Protein AF-A0A7J5XKH0-F1 (afdb_monomer)

Foldseek 3Di:
DDWDKDKDKDWDDPDDWDWDKDWPDDDPDDDPPDDTDIDIDTDPPIDMDIDIDTQDDDDVVVSVLQQLAQDDDADPDPQRRQNNNNHWDDDPNDDTHDDDPDSDDDDPPPPPPDCDVVNVLVVLLVVDPDPLLSVLLVVLLDDDPDPDAQVRVLVPDPPDPSSSVSSSVSNVVNVVVVVVVVVVVVVVVVPDDDD

Structure (mmCIF, N/CA/C/O backbone):
data_AF-A0A7J5XKH0-F1
#
_entry.id   AF-A0A7J5XKH0-F1
#
loop_
_atom_site.group_PDB
_atom_site.id
_atom_site.type_symbol
_atom_site.label_atom_id
_atom_site.label_alt_id
_atom_site.label_comp_id
_atom_site.label_asym_id
_atom_site.label_entity_id
_atom_site.label_seq_id
_atom_site.pdbx_PDB_ins_code
_atom_site.Cartn_x
_atom_site.Cartn_y
_atom_site.Cartn_z
_atom_site.occupancy
_atom_site.B_iso_or_equiv
_atom_site.auth_seq_id
_atom_site.auth_comp_id
_atom_site.auth_asym_id
_atom_site.auth_atom_id
_atom_site.pdbx_PDB_model_num
ATOM 1 N N . MET A 1 1 ? -6.834 -15.114 -8.617 1.00 40.91 1 MET A N 1
ATOM 2 C CA . MET A 1 1 ? -5.621 -14.277 -8.490 1.00 40.91 1 MET A CA 1
ATOM 3 C C . MET A 1 1 ? -4.609 -14.785 -9.502 1.00 40.91 1 MET A C 1
ATOM 5 O O . MET A 1 1 ? -4.364 -15.983 -9.525 1.00 40.91 1 MET A O 1
ATOM 9 N N . LEU A 1 2 ? -4.171 -13.910 -10.408 1.00 40.25 2 LEU A N 1
ATOM 10 C CA . LEU A 1 2 ? -3.362 -14.229 -11.592 1.00 40.25 2 LEU A CA 1
ATOM 11 C C . LEU A 1 2 ? -1.863 -14.347 -11.233 1.00 40.25 2 LEU A C 1
ATOM 13 O O . LEU A 1 2 ? -1.442 -13.707 -10.265 1.00 40.25 2 LEU A O 1
ATOM 17 N N . PRO A 1 3 ? -1.066 -15.134 -11.984 1.00 47.69 3 PRO A N 1
ATOM 18 C CA . PRO A 1 3 ? 0.390 -15.186 -11.829 1.00 47.69 3 PRO A CA 1
ATOM 19 C C . PRO A 1 3 ? 0.994 -13.783 -11.975 1.00 47.69 3 PRO A C 1
ATOM 21 O O . PRO A 1 3 ? 0.543 -12.983 -12.797 1.00 47.69 3 PRO A O 1
ATOM 24 N N . SER A 1 4 ? 1.998 -13.469 -11.154 1.00 54.81 4 SER A N 1
ATOM 25 C CA . SER A 1 4 ? 2.821 -12.269 -11.366 1.00 54.81 4 SER A CA 1
ATOM 26 C C . SER A 1 4 ? 3.930 -12.606 -12.369 1.00 54.81 4 SER A C 1
ATOM 28 O O . SER A 1 4 ? 4.184 -13.764 -12.644 1.00 54.81 4 SER A O 1
ATOM 30 N N . PHE A 1 5 ? 4.586 -11.631 -12.973 1.00 58.03 5 PHE A N 1
ATOM 31 C CA . PHE A 1 5 ? 5.774 -11.873 -13.794 1.00 58.03 5 PHE A CA 1
ATOM 32 C C . PHE A 1 5 ? 6.720 -10.697 -13.591 1.00 58.03 5 PHE A C 1
ATOM 34 O O . PHE A 1 5 ? 6.271 -9.583 -13.303 1.00 58.03 5 PHE A O 1
ATOM 41 N N . ARG A 1 6 ? 8.029 -10.941 -13.688 1.00 64.94 6 ARG A N 1
ATOM 42 C CA . ARG A 1 6 ? 9.044 -9.882 -13.625 1.00 64.94 6 ARG A CA 1
ATOM 43 C C . ARG A 1 6 ? 9.551 -9.647 -15.043 1.00 64.94 6 ARG A C 1
ATOM 45 O O . ARG A 1 6 ? 9.972 -10.585 -15.715 1.00 64.94 6 ARG A O 1
ATOM 52 N N . ILE A 1 7 ? 9.474 -8.402 -15.498 1.00 63.72 7 ILE A N 1
ATOM 53 C CA . ILE A 1 7 ? 10.102 -7.974 -16.748 1.00 63.72 7 ILE A CA 1
ATOM 54 C C . ILE A 1 7 ? 11.360 -7.218 -16.362 1.00 63.72 7 ILE A C 1
ATOM 56 O O . ILE A 1 7 ? 11.289 -6.238 -15.622 1.00 63.72 7 ILE A O 1
ATOM 60 N N . ILE A 1 8 ? 12.493 -7.676 -16.879 1.00 65.19 8 ILE A N 1
ATOM 61 C CA . ILE A 1 8 ? 13.766 -6.973 -16.775 1.00 65.19 8 ILE A CA 1
ATOM 62 C C . ILE A 1 8 ? 14.136 -6.570 -18.190 1.00 65.19 8 ILE A C 1
ATOM 64 O O . ILE A 1 8 ? 14.115 -7.398 -19.104 1.00 65.19 8 ILE A O 1
ATOM 68 N N . ALA A 1 9 ? 14.458 -5.296 -18.376 1.00 66.00 9 ALA A N 1
ATOM 69 C CA . ALA A 1 9 ? 15.124 -4.866 -19.589 1.00 66.00 9 ALA A CA 1
ATOM 70 C C . ALA A 1 9 ? 16.370 -4.078 -19.250 1.00 66.00 9 ALA A C 1
ATOM 72 O O . ALA A 1 9 ? 16.431 -3.350 -18.258 1.00 66.00 9 ALA A O 1
ATOM 73 N N . TYR A 1 10 ? 17.356 -4.263 -20.108 1.00 66.94 10 TYR A N 1
ATOM 74 C CA . TYR A 1 10 ? 18.645 -3.625 -20.014 1.00 66.94 10 TYR A CA 1
ATOM 75 C C . TYR A 1 10 ? 19.144 -3.307 -21.417 1.00 66.94 10 TYR A C 1
ATOM 77 O O . TYR A 1 10 ? 18.622 -3.780 -22.430 1.00 66.94 10 TYR A O 1
ATOM 85 N N . TYR A 1 11 ? 20.159 -2.469 -21.449 1.00 63.72 11 TYR A N 1
ATOM 86 C CA . TYR A 1 11 ? 20.795 -1.934 -22.632 1.00 63.72 11 TYR A CA 1
ATOM 87 C C . TYR A 1 11 ? 22.267 -1.758 -22.296 1.00 63.72 11 TYR A C 1
ATOM 89 O O . TYR A 1 11 ? 22.642 -1.647 -21.126 1.00 63.72 11 TYR A O 1
ATOM 97 N N . HIS A 1 12 ? 23.097 -1.795 -23.324 1.00 55.06 12 HIS A N 1
ATOM 98 C CA . HIS A 1 12 ? 24.529 -1.618 -23.185 1.00 55.06 12 HIS A CA 1
ATOM 99 C C . HIS A 1 12 ? 24.951 -0.426 -24.036 1.00 55.06 12 HIS A C 1
ATOM 101 O O . HIS A 1 12 ? 24.709 -0.418 -25.243 1.00 55.06 12 HIS A O 1
ATOM 107 N N . THR A 1 13 ? 25.536 0.582 -23.393 1.00 58.41 13 THR A N 1
ATOM 108 C CA . THR A 1 13 ? 26.038 1.805 -24.028 1.00 58.41 13 THR A CA 1
ATOM 109 C C . THR A 1 13 ? 27.453 2.091 -23.536 1.00 58.41 13 THR A C 1
ATOM 111 O O . THR A 1 13 ? 27.851 1.654 -22.456 1.00 58.41 13 THR A O 1
ATOM 114 N N . ASN A 1 14 ? 28.223 2.815 -24.349 1.00 58.59 14 ASN A N 1
ATOM 115 C CA . ASN A 1 14 ? 29.611 3.170 -24.044 1.00 58.59 14 ASN A CA 1
ATOM 116 C C . ASN A 1 14 ? 29.732 4.409 -23.131 1.00 58.59 14 ASN A C 1
ATOM 118 O O . ASN A 1 14 ? 30.835 4.722 -22.695 1.00 58.59 14 ASN A O 1
ATOM 122 N N . GLU A 1 15 ? 28.626 5.100 -22.820 1.00 54.38 15 GLU A N 1
ATOM 123 C CA . GLU A 1 15 ? 28.584 6.299 -21.970 1.00 54.38 15 GLU A CA 1
ATOM 124 C C . GLU A 1 15 ? 27.310 6.340 -21.095 1.00 54.38 15 GLU A C 1
ATOM 126 O O . GLU A 1 15 ? 26.333 5.634 -21.364 1.00 54.38 15 GLU A O 1
ATOM 131 N N . ASN A 1 16 ? 27.354 7.134 -20.012 1.00 57.50 16 ASN A N 1
ATOM 132 C CA . ASN A 1 16 ? 26.293 7.300 -19.006 1.00 57.50 16 ASN A CA 1
ATOM 133 C C . ASN A 1 16 ? 24.987 7.812 -19.628 1.00 57.50 16 ASN A C 1
ATOM 135 O O . ASN A 1 16 ? 24.849 9.003 -19.899 1.00 57.50 16 ASN A O 1
ATOM 139 N N . GLU A 1 17 ? 24.009 6.928 -19.760 1.00 58.72 17 GLU A N 1
ATOM 140 C CA . GLU A 1 17 ? 22.754 7.203 -20.461 1.00 58.72 17 GLU A CA 1
ATOM 141 C C . GLU A 1 17 ? 21.556 6.576 -19.726 1.00 58.72 17 GLU A C 1
ATOM 143 O O . GLU A 1 17 ? 21.768 5.865 -18.745 1.00 58.72 17 GLU A O 1
ATOM 148 N N . VAL A 1 18 ? 20.302 6.864 -20.111 1.00 57.09 18 VAL A N 1
ATOM 149 C CA . VAL A 1 18 ? 19.077 6.586 -19.317 1.00 57.09 18 VAL A CA 1
ATOM 150 C C . VAL A 1 18 ? 18.091 5.691 -20.078 1.00 57.09 18 VAL A C 1
ATOM 152 O O . VAL A 1 18 ? 17.442 6.132 -21.023 1.00 57.09 18 VAL A O 1
ATOM 155 N N . LEU A 1 19 ? 17.851 4.466 -19.592 1.00 66.69 19 LEU A N 1
ATOM 156 C CA . LEU A 1 19 ? 16.757 3.607 -20.069 1.00 66.69 19 LEU A CA 1
ATOM 157 C C . LEU A 1 19 ? 15.577 3.601 -19.105 1.00 66.69 19 LEU A C 1
ATOM 159 O O . LEU A 1 19 ? 15.714 3.420 -17.895 1.00 66.69 19 LEU A O 1
ATOM 163 N N . LYS A 1 20 ? 14.382 3.739 -19.672 1.00 72.25 20 LYS A N 1
ATOM 164 C CA . LYS A 1 20 ? 13.117 3.727 -18.950 1.00 72.25 20 LYS A CA 1
ATOM 165 C C . LYS A 1 20 ? 12.134 2.766 -19.606 1.00 72.25 20 LYS A C 1
ATOM 167 O O . LYS A 1 20 ? 11.875 2.850 -20.806 1.00 72.25 20 LYS A O 1
ATOM 172 N N . LEU A 1 21 ? 11.552 1.889 -18.795 1.00 77.75 21 LEU A N 1
ATOM 173 C CA . LEU A 1 21 ? 10.534 0.924 -19.206 1.00 77.75 21 LEU A CA 1
ATOM 174 C C . LEU A 1 21 ? 9.247 1.225 -18.465 1.00 77.75 21 LEU A C 1
ATOM 176 O O . LEU A 1 21 ? 9.222 1.213 -17.236 1.00 77.75 21 LEU A O 1
ATOM 180 N N . GLU A 1 22 ? 8.175 1.481 -19.203 1.00 80.62 22 GLU A N 1
ATOM 181 C CA . GLU A 1 22 ? 6.877 1.767 -18.603 1.00 80.62 22 GLU A CA 1
ATOM 182 C C . GLU A 1 22 ? 5.755 1.073 -19.370 1.00 80.62 22 GLU A C 1
ATOM 184 O O . GLU A 1 22 ? 5.791 1.003 -20.601 1.00 80.62 22 GLU A O 1
ATOM 189 N N . PRO A 1 23 ? 4.720 0.578 -18.678 1.00 81.69 23 PRO A N 1
ATOM 190 C CA . PRO A 1 23 ? 3.513 0.137 -19.351 1.00 81.69 23 PRO A CA 1
ATOM 191 C C . PRO A 1 23 ? 2.888 1.330 -20.083 1.00 81.69 23 PRO A C 1
ATOM 193 O O . PRO A 1 23 ? 2.669 2.391 -19.502 1.00 81.69 23 PRO A O 1
ATOM 196 N N . SER A 1 24 ? 2.552 1.160 -21.362 1.00 82.12 24 SER A N 1
ATOM 197 C CA . SER A 1 24 ? 1.887 2.206 -22.150 1.00 82.12 24 SER A CA 1
ATOM 198 C C . SER A 1 24 ? 0.527 2.587 -21.561 1.00 82.12 24 SER A C 1
ATOM 200 O O . SER A 1 24 ? 0.050 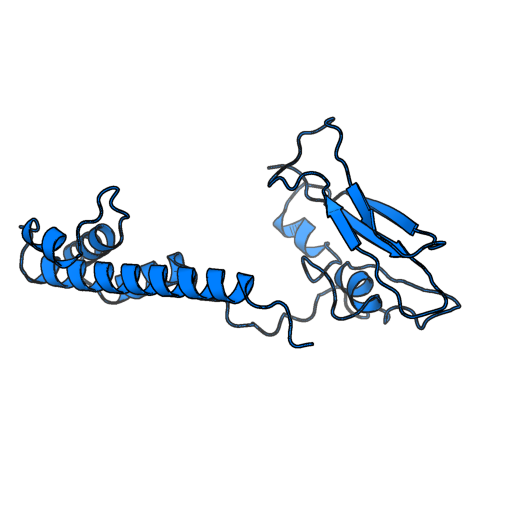3.697 -21.794 1.00 82.12 24 SER A O 1
ATOM 202 N N . ARG A 1 25 ? -0.108 1.661 -20.834 1.00 80.75 25 ARG A N 1
ATOM 203 C CA . ARG A 1 25 ? -1.337 1.882 -20.071 1.00 80.75 25 ARG A CA 1
ATOM 204 C C . ARG A 1 25 ? -1.174 1.235 -18.695 1.00 80.75 25 ARG A C 1
ATOM 206 O O . ARG A 1 25 ? -1.271 0.012 -18.615 1.00 80.75 25 ARG A O 1
ATOM 213 N N . PRO A 1 26 ? -0.896 2.011 -17.637 1.00 76.69 26 PRO A N 1
ATOM 214 C CA . PRO A 1 26 ? -0.775 1.461 -16.296 1.00 76.69 26 PRO A CA 1
ATOM 215 C C . PRO A 1 26 ? -2.139 0.943 -15.828 1.00 76.69 26 PRO A C 1
ATOM 217 O O . PRO A 1 26 ? -3.116 1.688 -15.786 1.00 76.69 26 PRO A O 1
ATOM 220 N N . ALA A 1 27 ? -2.200 -0.342 -15.490 1.00 75.31 27 ALA A N 1
ATOM 221 C CA . ALA A 1 27 ? -3.385 -0.989 -14.947 1.00 75.31 27 ALA A CA 1
ATOM 222 C C . ALA A 1 27 ? -2.996 -1.893 -13.766 1.00 75.31 27 ALA A C 1
ATOM 224 O O . ALA A 1 27 ? -1.909 -2.476 -13.779 1.00 75.31 27 ALA A O 1
ATOM 225 N N . PRO A 1 28 ? -3.873 -2.047 -12.756 1.00 71.25 28 PRO A N 1
ATOM 226 C CA . PRO A 1 28 ? -3.617 -2.916 -11.606 1.00 71.25 28 PRO A CA 1
ATOM 227 C C . PRO A 1 28 ? -3.604 -4.409 -11.972 1.00 71.25 28 PRO A C 1
ATOM 229 O O . PRO A 1 28 ? -3.108 -5.229 -11.207 1.00 71.25 28 PRO A O 1
ATOM 232 N N . SER A 1 29 ? -4.155 -4.779 -13.131 1.00 74.56 29 SER A N 1
ATOM 233 C CA . SER A 1 29 ? -4.105 -6.138 -13.669 1.00 74.56 29 SER A CA 1
ATOM 234 C C . SER A 1 29 ? -4.252 -6.115 -15.190 1.00 74.56 29 SER A C 1
ATOM 236 O O . SER A 1 29 ? -4.838 -5.181 -15.741 1.00 74.56 29 SER A O 1
ATOM 238 N N . TYR A 1 30 ? -3.728 -7.144 -15.854 1.00 81.31 30 TYR A N 1
ATOM 239 C CA . TYR A 1 30 ? -3.855 -7.342 -17.296 1.00 81.31 30 TYR A CA 1
ATOM 240 C C . TYR A 1 30 ? -4.609 -8.644 -17.564 1.00 81.31 30 TYR A C 1
ATOM 242 O O . TYR A 1 30 ? -4.365 -9.661 -16.913 1.00 81.31 30 TYR A O 1
ATOM 250 N N . GLU A 1 31 ? -5.543 -8.610 -18.509 1.00 79.00 31 GLU A N 1
ATOM 251 C CA . GLU A 1 31 ? -6.318 -9.789 -18.888 1.00 79.00 31 GLU A CA 1
ATOM 252 C C . GLU A 1 31 ? -5.478 -10.746 -19.753 1.00 79.00 31 GLU A C 1
ATOM 254 O O . GLU A 1 31 ? -4.767 -10.299 -20.663 1.00 79.00 31 GLU A O 1
ATOM 259 N N . PRO A 1 32 ? -5.599 -12.069 -19.546 1.00 78.06 32 PRO A N 1
ATOM 260 C CA . PRO A 1 32 ? -4.988 -13.053 -20.427 1.00 78.06 32 PRO A CA 1
ATOM 261 C C . PRO A 1 32 ? -5.389 -12.828 -21.888 1.00 78.06 32 PRO A C 1
ATOM 263 O O . PRO A 1 32 ? -6.539 -12.513 -22.187 1.00 78.06 32 PRO A O 1
ATOM 266 N N . ARG A 1 33 ? -4.441 -13.035 -22.810 1.00 78.62 33 ARG A N 1
ATOM 267 C CA . ARG A 1 33 ? -4.621 -12.870 -24.268 1.00 78.62 33 ARG A CA 1
ATOM 268 C C . ARG A 1 33 ? -4.921 -11.438 -24.736 1.00 78.62 33 ARG A C 1
ATOM 270 O O . ARG A 1 33 ? -5.092 -11.236 -25.938 1.00 78.62 33 ARG A O 1
ATOM 277 N N . ARG A 1 34 ? -4.961 -10.437 -23.849 1.00 82.75 34 ARG A N 1
ATOM 278 C CA . ARG A 1 34 ? -5.000 -9.032 -24.272 1.00 82.75 34 ARG A CA 1
ATOM 279 C C . ARG A 1 34 ? -3.609 -8.552 -24.645 1.00 82.75 34 ARG A C 1
ATOM 281 O O . ARG A 1 34 ? -2.625 -8.890 -23.995 1.00 82.75 34 ARG A O 1
ATOM 288 N N . MET A 1 35 ? -3.548 -7.713 -25.677 1.00 80.12 35 MET A N 1
ATOM 289 C CA . MET A 1 35 ? -2.312 -7.021 -26.012 1.00 80.12 35 MET A CA 1
ATOM 290 C C . MET A 1 35 ? -1.966 -6.014 -24.918 1.00 80.12 35 MET A C 1
ATOM 292 O O . MET A 1 35 ? -2.797 -5.200 -24.511 1.00 80.12 35 MET A O 1
ATOM 296 N N . PHE A 1 36 ? -0.716 -6.066 -24.482 1.00 81.69 36 PHE A N 1
ATOM 297 C CA . PHE A 1 36 ? -0.115 -5.136 -23.545 1.00 81.69 36 PHE A CA 1
ATOM 298 C C . PHE A 1 36 ? 0.960 -4.335 -24.282 1.00 81.69 36 PHE A C 1
ATOM 300 O O . PHE A 1 36 ? 1.793 -4.905 -24.983 1.00 81.69 36 PHE A O 1
ATOM 307 N N . GLY A 1 37 ? 0.924 -3.010 -24.150 1.00 84.25 37 GLY A N 1
ATOM 308 C CA . GLY A 1 37 ? 1.944 -2.134 -24.720 1.00 84.25 37 GLY A CA 1
ATOM 309 C C . GLY A 1 37 ? 3.017 -1.816 -23.687 1.00 84.25 37 GLY A C 1
ATOM 310 O O . GLY A 1 37 ? 2.686 -1.336 -22.604 1.00 84.25 37 GLY A O 1
ATOM 311 N N . LEU A 1 38 ? 4.284 -2.010 -24.043 1.00 84.12 38 LEU A N 1
ATOM 312 C CA . LEU A 1 38 ? 5.437 -1.587 -23.250 1.00 84.12 38 LEU A CA 1
ATOM 313 C C . LEU A 1 38 ? 6.142 -0.437 -23.974 1.00 84.12 38 LEU A C 1
ATOM 315 O O . LEU A 1 38 ? 6.530 -0.577 -25.132 1.00 84.12 38 LEU A O 1
ATOM 319 N N . LYS A 1 39 ? 6.294 0.707 -23.305 1.00 84.75 39 LYS A N 1
ATOM 320 C CA . LYS A 1 39 ? 7.072 1.838 -23.803 1.00 84.75 39 LYS A CA 1
ATOM 321 C C . LYS A 1 39 ? 8.507 1.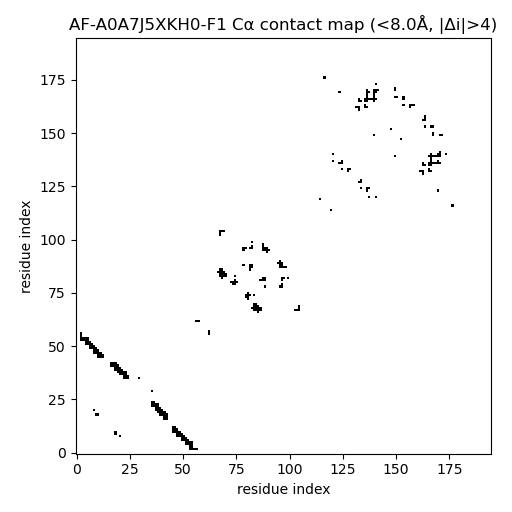696 -23.316 1.00 84.75 39 LYS A C 1
ATOM 323 O O . LYS A 1 39 ? 8.771 1.775 -22.118 1.00 84.75 39 LYS A O 1
ATOM 328 N N . VAL A 1 40 ? 9.414 1.523 -24.268 1.00 84.88 40 VAL A N 1
ATOM 329 C CA . VAL A 1 40 ? 10.858 1.536 -24.040 1.00 84.88 40 VAL A CA 1
ATOM 330 C C . VAL A 1 40 ? 11.371 2.906 -24.463 1.00 84.88 40 VAL A C 1
ATOM 332 O O . VAL A 1 40 ? 11.160 3.321 -25.599 1.00 84.88 40 VAL A O 1
ATOM 335 N N . THR A 1 41 ? 11.987 3.631 -23.538 1.00 81.69 41 THR A N 1
ATOM 336 C CA . THR A 1 41 ? 12.691 4.885 -23.826 1.00 81.69 41 THR A CA 1
ATOM 337 C C . THR A 1 41 ? 14.159 4.650 -23.526 1.00 81.69 41 THR A C 1
ATOM 339 O O . THR A 1 41 ? 14.481 4.150 -22.453 1.00 81.69 41 THR A O 1
ATOM 342 N N . GLY A 1 42 ? 15.019 4.977 -24.474 1.00 77.81 42 GLY A N 1
ATOM 343 C CA . GLY A 1 42 ? 16.464 4.877 -24.352 1.00 77.81 42 GLY A CA 1
ATOM 344 C C . GLY A 1 42 ? 17.105 5.808 -25.363 1.00 77.81 42 GLY A C 1
ATOM 345 O O . GLY A 1 42 ? 16.408 6.402 -26.195 1.00 77.81 42 GLY A O 1
ATOM 346 N N . ASP A 1 43 ? 18.413 5.937 -25.272 1.00 76.75 43 ASP A N 1
ATOM 347 C CA . ASP A 1 43 ? 19.140 6.908 -26.064 1.00 76.75 43 ASP A CA 1
ATOM 348 C C . ASP A 1 43 ? 19.327 6.482 -27.531 1.00 76.75 43 ASP A C 1
ATOM 350 O O . ASP A 1 43 ? 19.221 5.293 -27.871 1.00 76.75 43 ASP A O 1
ATOM 354 N N . PRO A 1 44 ? 19.539 7.445 -28.448 1.00 76.81 44 PRO A N 1
ATOM 355 C CA . PRO A 1 44 ? 19.651 7.159 -29.872 1.00 76.81 44 PRO A CA 1
ATOM 356 C C . PRO A 1 44 ? 20.806 6.194 -30.176 1.00 76.81 44 PRO A C 1
ATOM 358 O O . PRO A 1 44 ? 21.967 6.499 -29.936 1.00 76.81 44 PRO A O 1
ATOM 361 N N . GLY A 1 45 ? 20.490 5.034 -30.758 1.00 72.44 45 GLY A N 1
ATOM 362 C CA . GLY A 1 45 ? 21.478 3.997 -31.087 1.00 72.44 45 GLY A CA 1
ATOM 363 C C . GLY A 1 45 ? 21.664 2.919 -30.013 1.00 72.44 45 GLY A C 1
ATOM 364 O O . GLY A 1 45 ? 22.414 1.972 -30.243 1.00 72.44 45 GLY A O 1
ATOM 365 N N . ALA A 1 46 ? 20.956 3.005 -28.881 1.00 71.19 46 ALA A N 1
ATOM 366 C CA . ALA A 1 46 ? 20.983 1.975 -27.849 1.00 71.19 46 ALA A CA 1
ATOM 367 C C . ALA A 1 46 ? 20.377 0.644 -28.334 1.00 71.19 46 ALA A C 1
ATOM 369 O O . ALA A 1 46 ? 19.311 0.601 -28.954 1.00 71.19 46 ALA A O 1
ATOM 370 N N . ILE A 1 47 ? 21.040 -0.464 -27.988 1.00 75.62 47 ILE A N 1
ATOM 371 C CA . ILE A 1 47 ? 20.537 -1.825 -28.215 1.00 75.62 47 ILE A CA 1
ATOM 372 C C . ILE A 1 47 ? 19.844 -2.300 -26.937 1.00 75.62 47 ILE A C 1
ATOM 374 O O . ILE A 1 47 ? 20.465 -2.332 -25.874 1.00 75.62 47 ILE A O 1
ATOM 378 N N . VAL A 1 48 ? 18.568 -2.686 -27.037 1.00 74.56 48 VAL A N 1
ATOM 379 C CA . VAL A 1 48 ? 17.750 -3.109 -25.888 1.00 74.56 48 VAL A CA 1
ATOM 380 C C . VAL A 1 48 ? 17.448 -4.604 -25.951 1.00 74.56 48 VAL A C 1
ATOM 382 O O . VAL A 1 48 ? 16.910 -5.093 -26.945 1.00 74.56 48 VAL A O 1
ATOM 385 N N . GLY A 1 49 ? 17.743 -5.317 -24.862 1.00 76.69 49 GLY A N 1
ATOM 386 C CA . GLY A 1 49 ? 17.327 -6.703 -24.642 1.00 76.69 49 GLY A CA 1
ATOM 387 C C . GLY A 1 49 ? 16.113 -6.775 -23.713 1.00 76.69 49 GLY A C 1
ATOM 388 O O . GLY A 1 49 ? 16.116 -6.175 -22.638 1.00 76.69 49 GLY A O 1
ATOM 389 N N . LEU A 1 50 ? 15.074 -7.514 -24.115 1.00 74.12 50 LEU A N 1
ATOM 390 C CA . LEU A 1 50 ? 13.849 -7.723 -23.335 1.00 74.12 50 LEU A CA 1
ATOM 391 C C . LEU A 1 50 ? 13.685 -9.206 -23.000 1.00 74.12 50 LEU A C 1
ATOM 393 O O . LEU A 1 50 ? 13.709 -10.045 -23.899 1.00 74.12 50 LEU A O 1
ATOM 397 N N . VAL A 1 51 ? 13.463 -9.518 -21.722 1.00 75.31 51 VAL A N 1
ATOM 398 C CA . VAL A 1 51 ? 13.176 -10.884 -21.263 1.00 75.31 51 VAL A CA 1
ATOM 399 C C . VAL A 1 51 ? 11.920 -10.879 -20.394 1.00 75.31 51 VAL A C 1
ATOM 401 O O . VAL A 1 51 ? 11.775 -10.058 -19.486 1.00 75.31 51 VAL A O 1
ATOM 404 N N . ALA A 1 52 ? 11.006 -11.808 -20.681 1.00 69.31 52 ALA A N 1
ATOM 405 C CA . ALA A 1 52 ? 9.806 -12.052 -19.891 1.00 69.31 52 ALA A CA 1
ATOM 406 C C . ALA A 1 52 ? 9.936 -13.398 -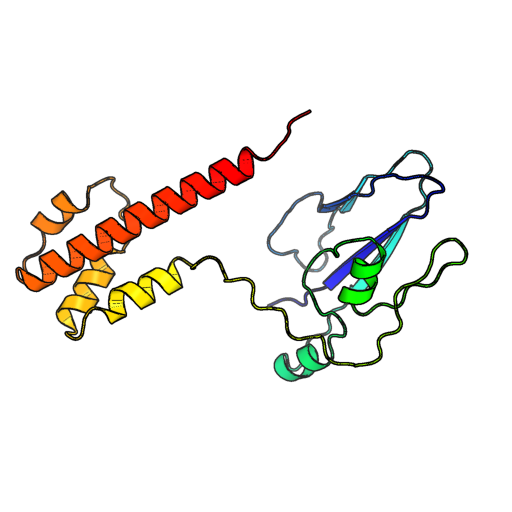19.170 1.00 69.31 52 ALA A C 1
ATOM 408 O O . ALA A 1 52 ? 10.197 -14.416 -19.810 1.00 69.31 52 ALA A O 1
ATOM 409 N N . VAL A 1 53 ? 9.754 -13.398 -17.847 1.00 64.38 53 VAL A N 1
ATOM 410 C CA . VAL A 1 53 ? 9.876 -14.595 -17.003 1.00 64.38 53 VAL A CA 1
ATOM 411 C C . VAL A 1 53 ? 8.554 -14.853 -16.283 1.00 64.38 53 VAL A C 1
ATOM 413 O O . VAL A 1 53 ? 8.017 -13.955 -15.632 1.00 64.38 53 VAL A O 1
ATOM 416 N N . ASP A 1 54 ? 8.035 -16.076 -16.404 1.00 58.00 54 ASP A N 1
ATOM 417 C CA . ASP A 1 54 ? 6.817 -16.526 -15.724 1.00 58.00 54 ASP A CA 1
ATOM 418 C C . ASP A 1 54 ? 7.079 -16.733 -14.223 1.00 58.00 54 ASP A C 1
ATOM 420 O O . ASP A 1 54 ? 8.070 -17.358 -13.839 1.00 58.00 54 ASP A O 1
ATOM 424 N N . LYS A 1 55 ? 6.184 -16.236 -13.364 1.00 54.72 55 LYS A N 1
ATOM 425 C CA . LYS A 1 55 ? 6.157 -16.610 -11.946 1.00 54.72 55 LYS A CA 1
ATOM 426 C C . LYS A 1 55 ? 5.113 -17.711 -11.780 1.00 54.72 55 LYS A C 1
ATOM 428 O O . LYS A 1 55 ? 3.934 -17.450 -11.531 1.00 54.72 55 LYS A O 1
ATOM 433 N N . GLY A 1 56 ? 5.576 -18.950 -11.929 1.00 42.12 56 GLY A N 1
ATOM 434 C CA . GLY A 1 56 ? 4.747 -20.147 -11.817 1.00 42.12 56 GLY A CA 1
ATOM 435 C C . GLY A 1 56 ? 4.026 -20.247 -10.467 1.00 42.12 56 GLY A C 1
ATOM 436 O O . GLY A 1 56 ? 4.590 -19.961 -9.412 1.00 42.12 56 GLY A O 1
ATOM 437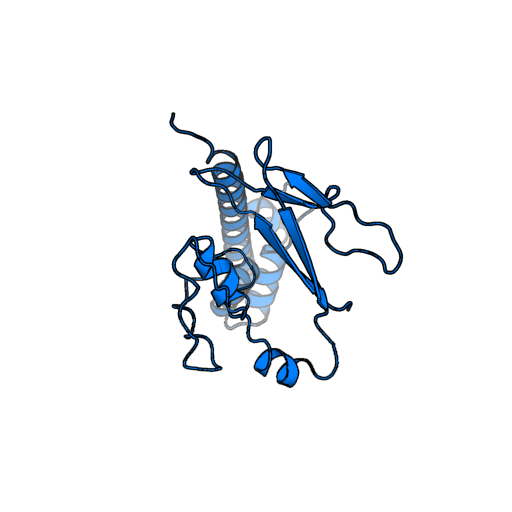 N N . VAL A 1 57 ? 2.761 -20.666 -10.512 1.00 40.91 57 VAL A N 1
ATOM 438 C CA . VAL A 1 57 ? 1.853 -20.776 -9.363 1.00 40.91 57 VAL A CA 1
ATOM 439 C C . VAL A 1 57 ? 1.507 -22.236 -9.130 1.00 40.91 57 VAL A C 1
ATOM 441 O O . VAL A 1 57 ? 0.788 -22.780 -9.948 1.00 40.91 57 VAL A O 1
ATOM 444 N N . TYR A 1 58 ? 1.945 -22.828 -8.016 1.00 36.78 58 TYR A N 1
ATOM 445 C CA . TYR A 1 58 ? 1.211 -23.830 -7.222 1.00 36.78 58 TYR A CA 1
ATOM 446 C C . TYR A 1 58 ? 1.922 -23.955 -5.858 1.00 36.78 58 TYR A C 1
ATOM 448 O O . TYR A 1 58 ? 3.097 -24.292 -5.801 1.00 36.78 58 TYR A O 1
ATOM 456 N N . VAL A 1 59 ? 1.199 -23.680 -4.762 1.00 39.91 59 VAL A N 1
ATOM 457 C CA . VAL A 1 59 ? 1.665 -23.651 -3.351 1.00 39.91 59 VAL A CA 1
ATOM 458 C C . VAL A 1 59 ? 2.541 -22.434 -2.984 1.00 39.91 59 VAL A C 1
ATOM 460 O O . VAL A 1 59 ? 3.765 -22.494 -2.915 1.00 39.91 59 VAL A O 1
ATOM 463 N N . TRP A 1 60 ? 1.883 -21.304 -2.712 1.00 47.75 60 TRP A N 1
ATOM 464 C CA . TRP A 1 60 ? 2.503 -19.979 -2.566 1.00 47.75 60 TRP A CA 1
ATOM 465 C C . TRP A 1 60 ? 3.554 -19.846 -1.446 1.00 47.75 60 TRP A C 1
ATOM 467 O O . TRP A 1 60 ? 4.609 -19.281 -1.709 1.00 47.75 60 TRP A O 1
ATOM 477 N N . ASP A 1 61 ? 3.366 -20.445 -0.265 1.00 48.28 61 ASP A N 1
ATOM 478 C CA . ASP A 1 61 ? 4.355 -20.358 0.835 1.00 48.28 61 ASP A CA 1
ATOM 479 C C . ASP A 1 61 ? 5.625 -21.192 0.604 1.00 48.28 61 ASP A C 1
ATOM 481 O O . ASP A 1 61 ? 6.644 -21.020 1.280 1.00 48.28 61 ASP A O 1
ATOM 485 N N . ILE A 1 62 ? 5.559 -22.153 -0.319 1.00 48.62 62 ILE A N 1
ATOM 486 C CA . ILE A 1 62 ? 6.693 -22.999 -0.685 1.00 48.62 62 ILE A CA 1
ATOM 487 C C . ILE A 1 62 ? 7.416 -22.376 -1.878 1.00 48.62 62 ILE A C 1
ATOM 489 O O . ILE A 1 62 ? 8.634 -22.269 -1.846 1.00 48.62 62 ILE A O 1
ATOM 493 N N . VAL A 1 63 ? 6.683 -21.887 -2.882 1.00 49.81 63 VAL A N 1
ATOM 494 C CA . VAL A 1 63 ? 7.258 -21.259 -4.082 1.00 49.81 63 VAL A CA 1
ATOM 495 C C . VAL A 1 63 ? 7.917 -19.911 -3.779 1.00 49.81 63 VAL A C 1
ATOM 497 O O . VAL A 1 63 ? 8.965 -19.625 -4.346 1.00 49.81 63 VAL A O 1
ATOM 500 N N . GLU A 1 64 ? 7.4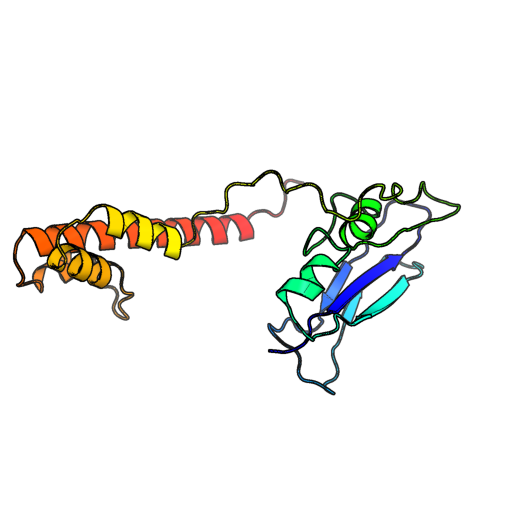01 -19.119 -2.833 1.00 51.72 64 GLU A N 1
ATOM 501 C CA . GLU A 1 64 ? 8.066 -17.880 -2.394 1.00 51.72 64 GLU A CA 1
ATOM 502 C C . GLU A 1 64 ? 9.425 -18.150 -1.719 1.00 51.72 64 GLU A C 1
ATOM 504 O O . GLU A 1 64 ? 10.327 -17.323 -1.798 1.00 51.72 64 GLU A O 1
ATOM 509 N N . LYS A 1 65 ? 9.637 -19.347 -1.149 1.00 55.56 65 LYS A N 1
ATOM 510 C CA . LYS A 1 65 ? 10.959 -19.771 -0.644 1.00 55.56 65 LYS A CA 1
ATOM 511 C C . LYS A 1 65 ? 11.949 -20.129 -1.756 1.00 55.56 65 LYS A C 1
ATOM 513 O O . LYS A 1 65 ? 13.142 -20.219 -1.473 1.00 55.56 65 LYS A O 1
ATOM 518 N N . TYR A 1 66 ? 11.464 -20.361 -2.975 1.00 56.69 66 TYR A N 1
ATOM 519 C CA . TYR A 1 66 ? 12.279 -20.641 -4.157 1.00 56.69 66 TYR A CA 1
ATOM 520 C C . TYR A 1 66 ? 12.405 -19.424 -5.092 1.00 56.69 66 TYR A C 1
ATOM 522 O O . TYR A 1 66 ? 13.137 -19.519 -6.076 1.00 56.69 66 TYR A O 1
ATOM 530 N N . ASP A 1 67 ? 11.740 -18.292 -4.801 1.00 60.00 67 ASP A N 1
ATOM 531 C CA . ASP A 1 67 ? 12.012 -17.025 -5.493 1.00 60.00 67 ASP A CA 1
ATOM 532 C C . ASP A 1 67 ? 13.443 -16.604 -5.143 1.00 60.00 67 ASP A C 1
ATOM 534 O O . ASP A 1 67 ? 13.777 -16.313 -3.992 1.00 60.00 67 ASP A O 1
ATOM 538 N N . THR A 1 68 ? 14.320 -16.612 -6.143 1.00 66.38 68 THR A N 1
ATOM 539 C CA . THR A 1 68 ? 15.679 -16.102 -5.987 1.00 66.38 68 THR A CA 1
ATOM 540 C C . THR A 1 68 ? 15.677 -14.576 -5.901 1.00 66.38 68 THR A C 1
ATOM 542 O O . THR A 1 68 ? 16.667 -13.999 -5.462 1.00 66.38 68 THR A O 1
ATOM 545 N N . GLY A 1 69 ? 14.585 -13.895 -6.255 1.00 70.75 69 GLY A N 1
ATOM 546 C CA . GLY A 1 69 ? 14.454 -12.450 -6.132 1.00 70.75 69 GLY A CA 1
ATOM 547 C C . GLY A 1 69 ? 14.214 -11.986 -4.692 1.00 70.75 69 GLY A C 1
ATOM 548 O O . GLY A 1 69 ? 13.313 -12.457 -4.007 1.00 70.75 69 GLY A O 1
ATOM 549 N N . CYS A 1 70 ? 14.989 -11.004 -4.239 1.00 72.19 70 CYS A N 1
ATOM 550 C CA . CYS A 1 70 ? 14.939 -10.464 -2.883 1.00 72.19 70 CYS A CA 1
ATOM 551 C C . CYS A 1 70 ? 14.046 -9.240 -2.726 1.00 72.19 70 CYS A C 1
ATOM 553 O O . CYS A 1 70 ? 13.470 -9.038 -1.656 1.00 72.19 70 CYS A O 1
ATOM 555 N N . THR A 1 71 ? 13.929 -8.409 -3.762 1.00 66.75 71 THR A N 1
ATOM 556 C CA . THR A 1 71 ? 13.185 -7.151 -3.666 1.00 66.75 71 THR A CA 1
ATOM 557 C C . THR A 1 71 ? 12.155 -7.041 -4.791 1.00 66.75 71 THR A C 1
ATOM 559 O O . THR A 1 71 ? 12.409 -7.443 -5.931 1.00 66.75 71 THR A O 1
ATOM 562 N N . PRO A 1 72 ? 10.932 -6.560 -4.509 1.00 62.06 72 PRO A N 1
ATOM 563 C CA . PRO A 1 72 ? 9.984 -6.190 -5.548 1.00 62.06 72 PRO A CA 1
ATOM 564 C C . PRO A 1 72 ? 10.301 -4.762 -6.017 1.00 62.06 72 PRO A C 1
ATOM 566 O O . PRO A 1 72 ? 9.776 -3.800 -5.462 1.00 62.06 72 PRO A O 1
ATOM 569 N N . GLY A 1 73 ? 11.182 -4.598 -7.009 1.00 67.31 73 GLY A N 1
ATOM 570 C CA . GLY A 1 73 ? 11.488 -3.270 -7.550 1.00 67.31 73 GLY A CA 1
ATOM 571 C C . GLY A 1 73 ? 12.813 -3.168 -8.299 1.00 67.31 73 GLY A C 1
ATOM 572 O O . GLY A 1 73 ? 13.379 -4.172 -8.721 1.00 67.31 73 GLY A O 1
ATOM 573 N N . GLY A 1 74 ? 13.270 -1.928 -8.487 1.00 62.38 74 GLY A N 1
ATOM 574 C CA . GLY A 1 74 ? 14.604 -1.622 -9.003 1.00 62.38 74 GLY A CA 1
ATOM 575 C C . GLY A 1 74 ? 15.673 -1.668 -7.907 1.00 62.38 74 GLY A C 1
ATOM 576 O O . GLY A 1 74 ? 15.366 -1.546 -6.723 1.00 62.38 74 GLY A O 1
ATOM 577 N N . GLY A 1 75 ? 16.926 -1.826 -8.323 1.00 67.12 75 GLY A N 1
ATOM 578 C CA . GLY A 1 75 ? 18.106 -1.796 -7.466 1.00 67.12 75 GLY A CA 1
ATOM 579 C C . GLY A 1 75 ? 18.688 -0.390 -7.314 1.00 67.12 75 GLY A C 1
ATOM 580 O O . GLY A 1 75 ? 18.272 0.564 -7.972 1.00 67.12 75 GLY A O 1
ATOM 581 N N . LYS A 1 76 ? 19.683 -0.269 -6.435 1.00 67.88 76 LYS A N 1
ATOM 582 C CA . LYS A 1 76 ? 20.469 0.958 -6.230 1.00 67.88 76 LYS A CA 1
ATOM 583 C C . LYS A 1 76 ? 21.253 1.370 -7.488 1.00 67.88 76 LYS A C 1
ATOM 585 O O . LYS A 1 76 ? 21.530 2.549 -7.679 1.00 67.88 76 LYS A O 1
ATOM 590 N N . ASP A 1 77 ? 21.619 0.399 -8.310 1.00 73.19 77 ASP A N 1
ATOM 591 C CA . ASP A 1 77 ? 22.391 0.512 -9.543 1.00 73.19 77 ASP A CA 1
ATOM 592 C C . ASP A 1 77 ? 21.990 -0.615 -10.516 1.00 73.19 77 ASP A C 1
ATOM 594 O O . ASP A 1 77 ? 21.237 -1.524 -10.158 1.00 73.19 77 ASP A O 1
ATOM 598 N N . GLY A 1 78 ? 22.478 -0.564 -11.761 1.00 73.00 78 GLY A N 1
ATOM 599 C CA . GLY A 1 78 ? 22.117 -1.556 -12.782 1.00 73.00 78 GLY A CA 1
ATOM 600 C C . GLY A 1 78 ? 22.413 -3.000 -12.362 1.00 73.00 78 GLY A C 1
ATOM 601 O O . GLY A 1 78 ? 21.644 -3.897 -12.682 1.00 73.00 78 GLY A O 1
ATOM 602 N N . MET A 1 79 ? 23.469 -3.219 -11.576 1.00 78.56 79 MET A N 1
ATOM 603 C CA . MET A 1 79 ? 23.924 -4.548 -11.160 1.00 78.56 79 MET A CA 1
ATOM 604 C C . MET A 1 79 ? 23.066 -5.090 -10.011 1.00 78.56 79 MET A C 1
ATOM 606 O O . MET A 1 79 ? 22.662 -6.251 -10.031 1.00 78.56 79 MET A O 1
ATOM 610 N N . SER A 1 80 ? 22.689 -4.252 -9.048 1.00 74.38 80 SER A N 1
ATOM 611 C CA . SER A 1 80 ? 21.766 -4.646 -7.980 1.00 74.38 80 SER A CA 1
ATOM 612 C C . SER A 1 80 ? 20.365 -4.969 -8.493 1.00 74.38 80 SER A C 1
ATOM 614 O O . SER A 1 80 ? 19.717 -5.813 -7.893 1.00 74.38 80 SER A O 1
ATOM 616 N N . VAL A 1 81 ? 19.913 -4.411 -9.626 1.00 79.81 81 VAL A N 1
ATOM 617 C CA . VAL A 1 81 ? 18.642 -4.825 -10.262 1.00 79.81 81 VAL A CA 1
ATOM 618 C C . VAL A 1 81 ? 18.675 -6.309 -10.636 1.00 79.81 81 VAL A C 1
ATOM 620 O O . VAL A 1 81 ? 17.728 -7.038 -10.347 1.00 79.81 81 VAL A O 1
ATOM 623 N N . PHE A 1 82 ? 19.761 -6.768 -11.263 1.00 78.88 82 PHE A N 1
ATOM 624 C CA . PHE A 1 82 ? 19.917 -8.176 -11.630 1.00 78.88 82 PHE A CA 1
ATOM 625 C C . PHE A 1 82 ? 20.075 -9.056 -10.390 1.00 78.88 82 PHE A C 1
ATOM 627 O O . PHE A 1 82 ? 19.359 -10.046 -10.251 1.00 78.88 82 PHE A O 1
ATOM 634 N N . PHE A 1 83 ? 20.941 -8.652 -9.458 1.00 79.81 83 PHE A N 1
ATOM 635 C CA . PHE A 1 83 ? 21.199 -9.405 -8.232 1.00 79.81 83 PHE A CA 1
ATOM 636 C C . PHE A 1 83 ? 19.937 -9.570 -7.368 1.00 79.81 83 PHE A C 1
ATOM 638 O O . PHE A 1 83 ? 19.611 -10.680 -6.940 1.00 79.81 83 PHE A O 1
ATOM 645 N N . ASP A 1 84 ? 19.178 -8.490 -7.168 1.00 76.56 84 ASP A N 1
ATOM 646 C CA . ASP A 1 84 ? 17.940 -8.490 -6.388 1.00 76.56 84 ASP A CA 1
ATOM 647 C C . ASP A 1 84 ? 16.793 -9.206 -7.098 1.00 76.56 84 ASP A C 1
ATOM 649 O O . ASP A 1 84 ? 15.858 -9.658 -6.439 1.00 76.56 84 ASP A O 1
ATOM 653 N N . ALA A 1 85 ? 16.848 -9.337 -8.423 1.00 75.31 85 ALA A N 1
ATOM 654 C CA . ALA A 1 85 ? 15.928 -10.174 -9.181 1.00 75.31 85 ALA A CA 1
ATOM 655 C C . ALA A 1 85 ? 16.333 -11.658 -9.194 1.00 75.31 85 ALA A C 1
ATOM 657 O O . ALA A 1 85 ? 15.616 -12.472 -9.772 1.00 75.31 85 ALA A O 1
ATOM 658 N N . GLY A 1 86 ? 17.456 -12.016 -8.563 1.00 76.56 86 GLY A N 1
ATOM 659 C CA . GLY A 1 86 ? 17.957 -13.386 -8.533 1.00 76.56 86 GLY A CA 1
ATOM 660 C C . GLY A 1 86 ? 18.642 -13.819 -9.829 1.00 76.56 86 GLY A C 1
ATOM 661 O O . GLY A 1 86 ? 18.710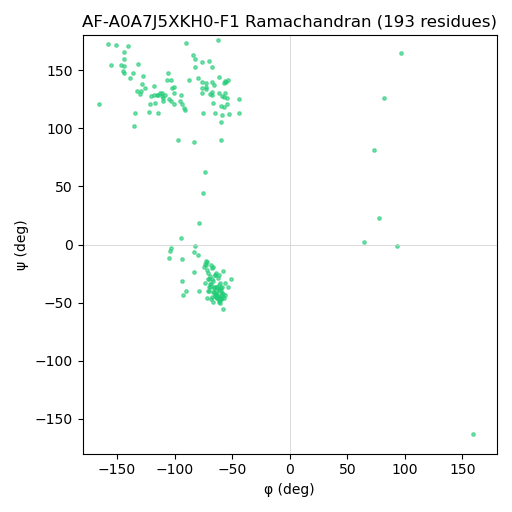 -15.017 -10.103 1.00 76.56 86 GLY A O 1
ATOM 662 N N . LEU A 1 87 ? 19.129 -12.863 -10.623 1.00 78.75 87 LEU A N 1
ATOM 663 C CA . LEU A 1 87 ? 19.867 -13.094 -11.860 1.00 78.75 87 LEU A CA 1
ATOM 664 C C . LEU A 1 87 ? 21.354 -12.785 -11.684 1.00 78.75 87 LEU A C 1
ATOM 666 O O . LEU A 1 87 ? 21.736 -11.808 -11.040 1.00 78.75 87 LEU A O 1
ATOM 670 N N . LEU A 1 88 ? 22.188 -13.609 -12.317 1.00 80.69 88 LEU A N 1
ATOM 671 C CA . LEU A 1 88 ? 23.608 -13.336 -12.495 1.00 80.69 88 LEU A CA 1
ATOM 672 C C . LEU A 1 88 ? 23.797 -12.655 -13.854 1.00 80.69 88 LEU A C 1
ATOM 674 O O . LEU A 1 88 ? 23.434 -13.219 -14.885 1.00 80.69 88 LEU A O 1
ATOM 678 N N . PHE A 1 89 ? 24.352 -11.450 -13.847 1.00 78.56 89 PHE A N 1
ATOM 679 C CA . PHE A 1 89 ? 24.743 -10.729 -15.051 1.00 78.56 89 PHE A CA 1
ATOM 680 C C . PHE A 1 89 ? 26.266 -10.707 -15.164 1.00 78.56 89 PHE A C 1
ATOM 682 O O . PHE A 1 89 ? 26.957 -10.306 -14.227 1.00 78.56 89 PHE A O 1
ATOM 689 N N . GLU A 1 90 ? 26.780 -11.106 -16.322 1.00 75.94 90 GLU A N 1
ATOM 690 C CA . GLU A 1 90 ? 28.204 -11.109 -16.642 1.00 75.94 90 GLU A CA 1
ATOM 691 C C . GLU A 1 90 ? 28.403 -10.477 -18.022 1.00 75.94 90 GLU A C 1
ATOM 693 O O . GLU A 1 90 ? 27.680 -10.780 -18.971 1.00 75.94 90 GLU A O 1
ATOM 698 N N . SER A 1 91 ? 29.358 -9.554 -18.121 1.00 71.12 91 SER A N 1
ATOM 699 C CA . SER A 1 91 ? 29.685 -8.846 -19.355 1.00 71.12 91 SER A CA 1
ATOM 700 C C . SER A 1 91 ? 31.189 -8.607 -19.433 1.00 71.12 91 SER A C 1
ATOM 702 O O . SER A 1 91 ? 31.873 -8.514 -18.418 1.00 71.12 91 SER A O 1
ATOM 704 N N . ASN A 1 92 ? 31.705 -8.484 -20.653 1.00 66.94 92 ASN A N 1
ATOM 705 C CA . ASN A 1 92 ? 33.096 -8.127 -20.926 1.00 66.94 92 ASN A CA 1
ATOM 706 C C . ASN A 1 92 ? 33.399 -6.636 -20.682 1.00 66.94 92 ASN A C 1
ATOM 708 O O . ASN A 1 92 ? 34.562 -6.266 -20.556 1.00 66.94 92 ASN A O 1
ATOM 712 N N . ALA A 1 93 ? 32.368 -5.789 -20.646 1.00 62.66 93 ALA A N 1
ATOM 713 C CA . ALA A 1 93 ? 32.497 -4.334 -20.596 1.00 62.66 93 ALA A CA 1
ATOM 714 C C . ALA A 1 93 ? 32.203 -3.724 -19.214 1.00 62.66 93 ALA A C 1
ATOM 716 O O . ALA A 1 93 ? 32.488 -2.552 -18.985 1.00 62.66 93 ALA A O 1
ATOM 717 N N . ALA A 1 94 ? 31.643 -4.497 -18.283 1.00 60.69 94 ALA A N 1
ATOM 718 C CA . ALA A 1 94 ? 31.368 -4.055 -16.920 1.00 60.69 94 ALA A CA 1
ATOM 719 C C . ALA A 1 94 ? 31.600 -5.201 -15.937 1.00 60.69 94 ALA A C 1
ATOM 721 O O . ALA A 1 94 ? 31.334 -6.359 -16.258 1.00 60.69 94 ALA A O 1
ATOM 722 N N . SER A 1 95 ? 32.049 -4.872 -14.723 1.00 64.81 95 SER A N 1
ATOM 723 C CA . SER A 1 95 ? 32.092 -5.833 -13.622 1.00 64.81 95 SER A CA 1
ATOM 724 C C . SER A 1 95 ? 30.686 -6.391 -13.395 1.00 64.81 95 SER A C 1
ATOM 726 O O . SER A 1 95 ? 29.757 -5.634 -13.109 1.00 64.81 95 SER A O 1
ATOM 728 N N . GLY A 1 96 ? 30.530 -7.704 -13.575 1.00 70.94 96 GLY A N 1
ATOM 729 C CA . GLY A 1 96 ? 29.258 -8.401 -13.414 1.00 70.94 96 GLY A CA 1
ATOM 730 C C . GLY A 1 96 ? 28.695 -8.313 -11.994 1.00 70.94 96 GLY A C 1
ATOM 731 O O . GLY A 1 96 ? 29.313 -7.783 -11.068 1.00 70.94 96 GLY A O 1
ATOM 732 N N . THR A 1 97 ? 27.499 -8.856 -11.801 1.00 74.94 97 THR A N 1
ATOM 733 C CA . THR A 1 97 ? 26.905 -8.966 -10.464 1.00 74.94 97 THR A CA 1
ATOM 734 C C . THR A 1 97 ? 27.756 -9.835 -9.552 1.00 74.94 97 THR A C 1
ATOM 736 O O . THR A 1 97 ? 28.295 -10.854 -9.983 1.00 74.94 97 THR A O 1
ATOM 739 N N . ALA A 1 98 ? 27.810 -9.476 -8.269 1.00 74.00 98 ALA A N 1
ATOM 740 C CA . ALA A 1 98 ? 28.431 -10.321 -7.261 1.00 74.00 98 ALA A CA 1
ATOM 741 C C . ALA A 1 98 ? 27.798 -11.720 -7.261 1.00 74.00 98 ALA A C 1
ATOM 743 O O . ALA A 1 98 ? 26.578 -11.868 -7.376 1.00 74.00 98 ALA A O 1
ATOM 744 N N . TYR A 1 99 ? 28.632 -12.748 -7.108 1.00 71.50 99 TYR A N 1
ATOM 745 C CA . TYR A 1 99 ? 28.135 -14.113 -7.025 1.00 71.50 99 TYR A CA 1
ATOM 746 C C . TYR A 1 99 ? 27.347 -14.291 -5.732 1.00 71.50 99 TYR A C 1
ATOM 748 O O . TYR A 1 99 ? 27.821 -13.972 -4.637 1.00 71.50 99 TYR A O 1
ATOM 756 N N . ARG A 1 100 ? 26.131 -14.813 -5.851 1.00 68.56 100 ARG A N 1
ATOM 757 C CA . ARG A 1 100 ? 25.289 -15.068 -4.692 1.00 68.56 100 ARG A CA 1
ATOM 758 C C . ARG A 1 100 ? 25.789 -16.312 -3.961 1.00 68.56 100 ARG A C 1
ATOM 760 O O . ARG A 1 100 ? 25.716 -17.415 -4.488 1.00 68.56 100 ARG A O 1
ATOM 767 N N . GLN A 1 101 ? 26.294 -16.121 -2.746 1.00 71.31 101 GLN A N 1
ATOM 768 C CA . GLN A 1 101 ? 26.805 -17.213 -1.908 1.00 71.31 101 GLN A CA 1
ATOM 769 C C . GLN A 1 101 ? 25.691 -17.931 -1.131 1.00 71.31 101 GLN A C 1
ATOM 771 O O . GLN A 1 101 ? 25.832 -19.101 -0.790 1.00 71.31 101 GLN A O 1
ATOM 776 N N . GLU A 1 102 ? 24.562 -17.256 -0.889 1.00 67.94 102 GLU A N 1
ATOM 777 C CA . GLU A 1 102 ? 23.447 -17.788 -0.105 1.00 67.94 102 GLU A CA 1
ATOM 778 C C . GLU A 1 102 ? 22.128 -17.730 -0.877 1.00 67.94 102 GLU A C 1
ATOM 780 O O . GLU A 1 102 ? 21.760 -16.707 -1.450 1.00 67.94 102 GLU A O 1
ATOM 785 N N . LEU A 1 103 ? 21.357 -18.819 -0.842 1.00 64.88 103 LEU A N 1
ATOM 786 C CA . LEU A 1 103 ? 20.026 -18.879 -1.461 1.00 64.88 103 LEU A CA 1
ATOM 787 C C . LEU A 1 103 ? 19.031 -17.918 -0.796 1.00 64.88 103 LEU A C 1
ATOM 789 O O . LEU A 1 103 ? 18.096 -17.453 -1.442 1.00 64.88 103 LEU A O 1
ATOM 793 N N . LYS A 1 104 ? 19.240 -17.579 0.479 1.00 66.25 104 LYS A N 1
ATOM 794 C CA . LYS A 1 104 ? 18.362 -16.686 1.235 1.00 66.25 104 LYS A CA 1
ATOM 795 C C . LYS A 1 104 ? 18.768 -15.231 1.043 1.00 66.25 104 LYS A C 1
ATOM 797 O O . LYS A 1 104 ? 19.946 -14.898 1.006 1.00 66.25 104 LYS A O 1
ATOM 802 N N . CYS A 1 105 ? 17.769 -14.368 0.942 1.00 70.62 105 CYS A N 1
ATOM 803 C CA . CYS A 1 105 ? 17.984 -12.932 0.907 1.00 70.62 105 CYS A CA 1
ATOM 804 C C . CYS A 1 105 ? 18.394 -12.429 2.294 1.00 70.62 105 CYS A C 1
ATOM 806 O O . CYS A 1 105 ? 17.797 -12.866 3.286 1.00 70.62 105 CYS A 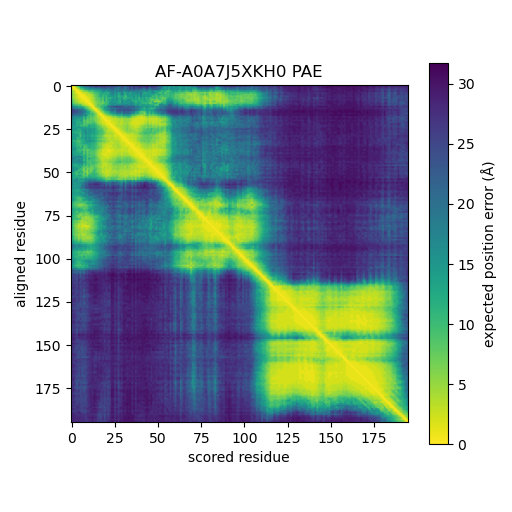O 1
ATOM 808 N N . PRO A 1 106 ? 19.362 -11.501 2.391 1.00 68.88 106 PRO A N 1
ATOM 809 C CA . PRO A 1 106 ? 19.642 -10.834 3.652 1.00 68.88 106 PRO A CA 1
ATOM 810 C C . PRO A 1 106 ? 18.353 -10.177 4.149 1.00 68.88 106 PRO A C 1
ATOM 812 O O . PRO A 1 106 ? 17.650 -9.510 3.385 1.00 68.88 106 PRO A O 1
ATOM 815 N N . ALA A 1 107 ? 18.008 -10.418 5.417 1.00 59.22 107 ALA A N 1
ATOM 816 C CA . ALA A 1 107 ? 16.789 -9.877 6.001 1.00 59.22 107 ALA A CA 1
ATOM 817 C C . ALA A 1 107 ? 16.788 -8.354 5.802 1.00 59.22 107 ALA A C 1
ATOM 819 O O . ALA A 1 107 ? 17.773 -7.703 6.173 1.00 59.22 107 ALA A O 1
ATOM 820 N N . PRO A 1 108 ? 15.734 -7.767 5.204 1.00 55.69 108 PRO A N 1
ATOM 821 C CA . PRO A 1 108 ? 15.707 -6.332 5.007 1.00 55.69 108 PRO A CA 1
ATOM 822 C C . PRO A 1 108 ? 15.864 -5.670 6.374 1.00 55.69 108 PRO A C 1
ATOM 824 O O . PRO A 1 108 ? 15.115 -5.974 7.307 1.00 55.69 108 PRO A O 1
ATOM 827 N N . SER A 1 109 ? 16.831 -4.754 6.492 1.00 48.06 109 SER A N 1
ATOM 828 C CA . SER A 1 109 ? 16.810 -3.774 7.574 1.00 48.06 109 SER A CA 1
ATOM 829 C C . SER A 1 109 ? 15.438 -3.129 7.502 1.00 48.06 109 SER A C 1
ATOM 831 O O . SER A 1 109 ? 15.086 -2.521 6.487 1.00 48.06 109 SER A O 1
ATOM 833 N N . ARG A 1 110 ? 14.615 -3.391 8.518 1.00 41.16 110 ARG A N 1
ATOM 834 C CA . ARG A 1 110 ? 13.223 -2.969 8.585 1.00 41.16 110 ARG A CA 1
ATOM 835 C C . ARG A 1 110 ? 13.203 -1.445 8.502 1.00 41.16 110 ARG A C 1
ATOM 837 O O . ARG A 1 110 ? 13.248 -0.769 9.525 1.00 41.16 110 ARG A O 1
ATOM 844 N N . ARG A 1 111 ? 13.117 -0.885 7.291 1.00 48.75 111 ARG A N 1
ATOM 845 C CA . ARG A 1 111 ? 12.635 0.483 7.113 1.00 48.75 111 ARG A CA 1
ATOM 846 C C . ARG A 1 111 ? 11.279 0.497 7.798 1.00 48.75 111 ARG A C 1
ATOM 848 O O . ARG A 1 111 ? 10.432 -0.344 7.486 1.00 48.75 111 ARG A O 1
ATOM 855 N N . LYS A 1 112 ? 11.124 1.370 8.800 1.00 42.22 112 LYS A N 1
ATOM 856 C CA . LYS A 1 112 ? 9.831 1.644 9.432 1.00 42.22 112 LYS A CA 1
ATOM 857 C C . LYS A 1 112 ? 8.825 1.778 8.294 1.00 42.22 112 LYS A C 1
ATOM 859 O O . LYS A 1 112 ? 8.977 2.669 7.464 1.00 42.22 112 LYS A O 1
ATOM 864 N N . ARG A 1 113 ? 7.875 0.843 8.205 1.00 48.88 113 ARG A N 1
ATOM 865 C CA . ARG A 1 113 ? 6.720 1.040 7.337 1.00 48.88 113 ARG A CA 1
ATOM 866 C C . ARG A 1 113 ? 6.062 2.316 7.840 1.00 48.88 113 ARG A C 1
ATOM 868 O O . ARG A 1 113 ? 5.863 2.455 9.047 1.00 48.88 113 ARG A O 1
ATOM 875 N N . GLU A 1 114 ? 5.826 3.242 6.926 1.00 52.25 114 GLU A N 1
ATOM 876 C CA . GLU A 1 114 ? 4.868 4.321 7.114 1.00 52.25 114 GLU A CA 1
ATOM 877 C C . GLU A 1 114 ? 3.608 3.700 7.732 1.00 52.25 114 GLU A C 1
ATOM 879 O O . GLU A 1 114 ? 3.142 2.653 7.267 1.00 52.25 114 GLU A O 1
ATOM 884 N N . THR A 1 115 ? 3.159 4.231 8.869 1.00 55.12 115 THR A N 1
ATOM 885 C CA . THR A 1 115 ? 2.017 3.681 9.604 1.00 55.12 115 THR A CA 1
ATOM 886 C C . THR A 1 115 ? 0.809 3.705 8.691 1.00 55.12 115 THR A C 1
ATOM 888 O O . THR A 1 115 ? 0.307 4.772 8.348 1.00 55.12 115 THR A O 1
ATOM 891 N N . THR A 1 116 ? 0.342 2.531 8.275 1.00 65.81 116 THR A N 1
ATOM 892 C CA . THR A 1 116 ? -0.842 2.465 7.426 1.00 65.81 116 THR A CA 1
ATOM 893 C C . THR A 1 116 ? -2.052 2.922 8.240 1.00 65.81 116 THR A C 1
ATOM 895 O O . THR A 1 116 ? -2.092 2.747 9.459 1.00 65.81 116 THR A O 1
ATOM 898 N N . ILE A 1 117 ? -3.083 3.471 7.592 1.00 68.44 117 ILE A N 1
ATOM 899 C CA . ILE A 1 117 ? -4.338 3.866 8.265 1.00 68.44 117 ILE A CA 1
ATOM 900 C C . ILE A 1 117 ? -4.911 2.719 9.128 1.00 68.44 117 ILE A C 1
ATOM 902 O O . ILE A 1 117 ? -5.539 2.953 10.159 1.00 68.44 117 ILE A O 1
ATOM 906 N N . MET A 1 118 ? -4.662 1.465 8.743 1.00 72.19 118 MET A N 1
ATOM 907 C CA . MET A 1 118 ? -5.054 0.282 9.512 1.00 72.19 118 MET A CA 1
ATOM 908 C C . MET A 1 118 ? -4.246 0.102 10.806 1.00 72.19 118 MET A C 1
ATOM 910 O O . MET A 1 118 ? -4.822 -0.283 11.825 1.00 72.19 118 MET A O 1
ATOM 914 N N . ASP A 1 119 ? -2.952 0.424 10.801 1.00 78.12 119 ASP A N 1
ATOM 915 C CA . ASP A 1 119 ? -2.115 0.415 12.008 1.00 78.12 119 ASP A CA 1
ATOM 916 C C . ASP A 1 119 ? -2.568 1.506 12.986 1.00 78.12 119 ASP A C 1
ATOM 918 O O . ASP A 1 119 ? -2.692 1.256 14.185 1.00 78.12 119 ASP A O 1
ATOM 922 N N . VAL A 1 120 ? -2.905 2.690 12.464 1.00 80.06 120 VAL A N 1
ATOM 923 C CA . VAL A 1 120 ? -3.449 3.809 13.250 1.00 80.06 120 VAL A CA 1
ATOM 924 C C . VAL A 1 120 ? -4.775 3.425 13.908 1.00 80.06 120 VAL A C 1
ATOM 926 O O . VAL A 1 120 ? -4.931 3.602 15.114 1.00 80.06 120 VAL A O 1
ATOM 929 N N . ARG A 1 121 ? -5.707 2.829 13.150 1.00 84.00 121 ARG A N 1
ATOM 930 C CA . ARG A 1 121 ? -6.982 2.319 13.689 1.00 84.00 121 ARG A CA 1
ATOM 931 C C . ARG A 1 121 ? -6.761 1.310 14.809 1.00 84.00 121 ARG A C 1
ATOM 933 O O . ARG A 1 121 ? -7.401 1.393 15.850 1.00 84.00 121 ARG A O 1
ATOM 940 N N . THR A 1 122 ? -5.848 0.366 14.602 1.00 84.88 122 THR A N 1
ATOM 941 C CA . THR A 1 122 ? -5.557 -0.683 15.588 1.00 84.88 122 THR A CA 1
ATOM 942 C C . THR A 1 122 ? -4.942 -0.093 16.859 1.00 84.88 122 THR A C 1
ATOM 944 O O . THR A 1 122 ? -5.329 -0.473 17.963 1.00 84.88 122 THR A O 1
ATOM 947 N N . SER A 1 123 ? -4.041 0.882 16.709 1.00 88.06 123 SER A N 1
ATOM 948 C CA . SER A 1 123 ? -3.436 1.619 17.822 1.00 88.06 123 SER A CA 1
ATOM 949 C C . SER A 1 123 ? -4.487 2.387 18.629 1.00 88.06 123 SER A C 1
ATOM 951 O O . SER A 1 123 ? -4.579 2.214 19.842 1.00 88.06 123 SER A O 1
ATOM 953 N N . LEU A 1 124 ? -5.351 3.155 17.960 1.00 88.12 124 LEU A N 1
ATOM 954 C CA . LEU A 1 124 ? -6.425 3.918 18.605 1.00 88.12 124 LEU A CA 1
ATOM 955 C C . LEU A 1 124 ? -7.382 3.029 19.401 1.00 88.12 124 LEU A C 1
ATOM 957 O O . LEU A 1 124 ? -7.742 3.360 20.527 1.00 88.12 124 LEU A O 1
ATOM 961 N N . LEU A 1 125 ? -7.756 1.870 18.855 1.00 89.12 125 LEU A N 1
ATOM 962 C CA . LEU A 1 125 ? -8.654 0.934 19.537 1.00 89.12 125 LEU A CA 1
ATOM 963 C C . LEU A 1 125 ? -8.019 0.265 20.753 1.00 89.12 125 LEU A C 1
ATOM 965 O O . LEU A 1 125 ? -8.739 -0.116 21.676 1.00 89.12 125 LEU A O 1
ATOM 969 N N . SER A 1 126 ? -6.690 0.130 20.773 1.00 90.50 126 SER A N 1
ATOM 970 C CA . SER A 1 126 ? -5.970 -0.455 21.907 1.00 90.50 126 SER A CA 1
ATOM 971 C C . SER A 1 126 ? -6.033 0.409 23.172 1.00 90.50 126 SER A C 1
ATOM 973 O O . SER A 1 126 ? -5.910 -0.127 24.271 1.00 90.50 126 SER A O 1
ATOM 975 N N . ASN A 1 127 ? -6.324 1.710 23.033 1.00 89.56 127 ASN A N 1
ATOM 976 C CA . ASN A 1 127 ? -6.481 2.638 24.157 1.00 89.56 127 ASN A CA 1
ATOM 977 C C . ASN A 1 127 ? -7.771 2.414 24.957 1.00 89.56 127 ASN A C 1
ATOM 979 O O . ASN A 1 127 ? -7.893 2.918 26.072 1.00 89.56 127 ASN A O 1
ATOM 983 N N . TYR A 1 128 ? -8.732 1.669 24.408 1.00 91.38 128 TYR A N 1
ATOM 984 C CA . TYR A 1 128 ? -10.017 1.420 25.049 1.00 91.38 128 TYR A CA 1
ATOM 985 C C . TYR A 1 128 ? -10.117 -0.043 25.475 1.00 91.38 128 TYR A C 1
ATOM 987 O O . TYR A 1 128 ? -9.868 -0.963 24.692 1.00 91.38 128 TYR A O 1
ATOM 995 N N . THR A 1 129 ? -10.497 -0.283 26.725 1.00 88.94 129 THR A N 1
ATOM 996 C CA . THR A 1 129 ? -10.766 -1.629 27.255 1.00 88.94 129 THR A CA 1
ATOM 997 C C . THR A 1 129 ? -12.226 -2.012 27.070 1.00 88.94 129 THR A C 1
ATOM 999 O O . THR A 1 129 ? -12.520 -3.143 26.681 1.00 88.94 129 THR A O 1
ATOM 1002 N N . GLU A 1 130 ? -13.127 -1.056 27.290 1.00 92.94 130 GLU A N 1
ATOM 1003 C CA . GLU A 1 130 ? -14.568 -1.260 27.214 1.00 92.94 130 GLU A CA 1
ATOM 1004 C C . GLU A 1 130 ? -15.046 -1.422 25.774 1.00 92.94 130 GLU A C 1
ATOM 1006 O O . GLU A 1 130 ? -14.690 -0.651 24.877 1.00 92.94 130 GLU A O 1
ATOM 1011 N N . LYS A 1 131 ? -15.919 -2.412 25.558 1.00 91.88 131 LYS A N 1
ATOM 1012 C CA . LYS A 1 131 ? -16.464 -2.707 24.228 1.00 91.88 131 LYS A CA 1
ATOM 1013 C C . LYS A 1 131 ? -17.220 -1.510 23.649 1.00 91.88 131 LYS A C 1
ATOM 1015 O O . LYS A 1 131 ? -17.000 -1.163 22.495 1.00 91.88 131 LYS A O 1
ATOM 1020 N N . LEU A 1 132 ? -18.033 -0.843 24.471 1.00 91.50 132 LEU A N 1
ATOM 1021 C CA . LEU A 1 132 ? -18.807 0.325 24.052 1.00 91.50 132 LEU A CA 1
ATOM 1022 C C . LEU A 1 132 ? -17.897 1.454 23.543 1.00 91.50 132 LEU A C 1
ATOM 1024 O O . LEU A 1 132 ? -18.124 1.987 22.467 1.00 91.50 132 LEU A O 1
ATOM 1028 N N . GLN A 1 133 ? -16.814 1.769 24.258 1.00 92.44 133 GLN A N 1
ATOM 1029 C CA . GLN A 1 133 ? -15.868 2.810 23.839 1.00 92.44 133 GLN A CA 1
ATOM 1030 C C . GLN A 1 133 ? -15.125 2.447 22.547 1.00 92.44 133 GLN A C 1
ATOM 1032 O O . GLN A 1 133 ? -14.900 3.319 21.708 1.00 92.44 133 GLN A O 1
ATOM 1037 N N . ARG A 1 134 ? -14.767 1.167 22.359 1.00 93.44 134 ARG A N 1
ATOM 1038 C CA . ARG A 1 134 ? -14.165 0.687 21.103 1.00 93.44 134 ARG A CA 1
ATOM 1039 C C . ARG A 1 134 ? -15.111 0.851 19.923 1.00 93.44 134 ARG A C 1
ATOM 1041 O O . ARG A 1 134 ? -14.680 1.328 18.876 1.00 93.44 134 ARG A O 1
ATOM 1048 N N . ASP A 1 135 ? -16.376 0.486 20.101 1.00 93.19 135 ASP A N 1
ATOM 1049 C CA . ASP A 1 135 ? -17.395 0.610 19.060 1.00 93.19 135 ASP A CA 1
ATOM 1050 C C . ASP A 1 135 ? -17.625 2.096 18.712 1.00 93.19 135 ASP A C 1
ATOM 1052 O O . ASP A 1 135 ? -17.588 2.471 17.539 1.00 93.19 135 ASP A O 1
ATOM 1056 N N . CYS A 1 136 ? -17.686 2.976 19.716 1.00 94.44 136 CYS A N 1
ATOM 1057 C CA . CYS A 1 136 ? -17.782 4.426 19.509 1.00 94.44 136 CYS A CA 1
ATOM 1058 C C . CYS A 1 136 ? -16.550 5.024 18.809 1.00 94.44 136 CYS A C 1
ATOM 1060 O O . CYS A 1 136 ? -16.675 5.873 17.925 1.00 94.44 136 CYS A O 1
ATOM 1062 N N . CYS A 1 137 ? -15.347 4.564 19.156 1.00 94.81 137 CYS A N 1
ATOM 1063 C CA . CYS A 1 137 ? -14.120 4.944 18.461 1.00 94.81 137 CYS A CA 1
ATOM 1064 C C . CYS A 1 137 ? -14.159 4.497 16.988 1.00 94.81 137 CYS A C 1
ATOM 1066 O O . CYS A 1 137 ? -13.870 5.299 16.098 1.00 94.81 137 CYS A O 1
ATOM 1068 N N . LEU A 1 138 ? -14.569 3.252 16.700 1.00 92.06 138 LEU A N 1
ATOM 1069 C CA . LEU A 1 138 ? -14.742 2.746 15.330 1.00 92.06 138 LEU A CA 1
ATOM 1070 C C . LEU A 1 138 ? -15.708 3.612 14.516 1.00 92.06 138 LEU A C 1
ATOM 1072 O O . LEU A 1 138 ? -15.417 3.929 13.359 1.00 92.06 138 LEU A O 1
ATOM 1076 N N . ASP A 1 139 ? -16.825 4.015 15.118 1.00 91.50 139 ASP A N 1
ATOM 1077 C CA . ASP A 1 139 ? -17.810 4.886 14.480 1.00 91.50 139 ASP A CA 1
ATOM 1078 C C . ASP A 1 139 ? -17.246 6.289 14.199 1.00 91.50 139 ASP A C 1
ATOM 1080 O O . ASP A 1 139 ? -17.489 6.844 13.120 1.00 91.50 139 ASP A O 1
ATOM 1084 N N . GLY A 1 140 ? -16.410 6.826 15.093 1.00 90.75 140 GLY A N 1
ATOM 1085 C CA . GLY A 1 140 ? -15.686 8.086 14.888 1.00 90.75 140 GLY A CA 1
ATOM 1086 C C . GLY A 1 140 ? -14.770 8.056 13.663 1.00 90.75 140 GLY A C 1
ATOM 1087 O O . GLY A 1 140 ? -14.719 9.016 12.893 1.00 90.75 140 GLY A O 1
ATOM 1088 N N . MET A 1 141 ? -14.128 6.912 13.410 1.00 90.56 141 MET A N 1
ATOM 1089 C CA . MET A 1 141 ? -13.160 6.718 12.321 1.00 90.56 141 MET A CA 1
ATOM 1090 C C . MET A 1 141 ? -13.784 6.488 10.931 1.00 90.56 141 MET A C 1
ATOM 1092 O O . MET A 1 141 ? -13.061 6.456 9.923 1.00 90.56 141 MET A O 1
ATOM 1096 N N . ARG A 1 142 ? -15.108 6.299 10.841 1.00 86.62 142 ARG A N 1
ATOM 1097 C CA . ARG A 1 142 ? -15.802 6.120 9.554 1.00 86.62 142 ARG A CA 1
ATOM 1098 C C . ARG A 1 142 ? -15.774 7.402 8.724 1.00 86.62 142 ARG A C 1
ATOM 1100 O O . ARG A 1 142 ? -15.929 8.502 9.248 1.00 86.62 142 ARG A O 1
ATOM 1107 N N . ASP A 1 143 ? -15.575 7.243 7.416 1.00 77.56 143 ASP A N 1
ATOM 1108 C CA . ASP A 1 143 ? -15.730 8.333 6.452 1.00 77.56 143 ASP A CA 1
ATOM 1109 C C . ASP A 1 143 ? -17.203 8.713 6.321 1.00 77.56 143 ASP A C 1
ATOM 1111 O O . ASP A 1 143 ? -18.056 7.854 6.089 1.00 77.56 143 ASP A O 1
ATOM 1115 N N . THR A 1 144 ? -17.500 10.003 6.447 1.00 70.44 144 THR A N 1
ATOM 1116 C CA . THR A 1 144 ? -18.827 10.547 6.169 1.00 70.44 144 THR A CA 1
ATOM 1117 C C . THR A 1 144 ? -18.841 11.187 4.789 1.00 70.44 144 THR A C 1
ATOM 1119 O O . THR A 1 144 ? -17.946 11.944 4.426 1.00 70.44 144 THR 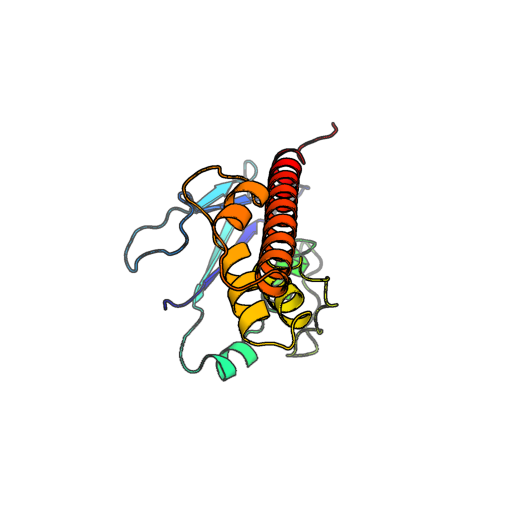A O 1
ATOM 1122 N N . LEU A 1 145 ? -19.892 10.909 4.014 1.00 64.62 145 LEU A N 1
ATOM 1123 C CA . LEU A 1 145 ? -20.099 11.513 2.690 1.00 64.62 145 LEU A CA 1
ATOM 1124 C C . LEU A 1 145 ? -20.377 13.026 2.767 1.00 64.62 145 LEU A C 1
ATOM 1126 O O . LEU A 1 145 ? -20.223 13.736 1.778 1.00 64.62 145 LEU A O 1
ATOM 1130 N N . LEU A 1 146 ? -20.786 13.514 3.941 1.00 67.19 146 LEU A N 1
ATOM 1131 C CA . LEU A 1 146 ? -21.025 14.924 4.239 1.00 67.19 146 LEU A CA 1
ATOM 1132 C C . LEU A 1 146 ? -19.857 15.477 5.066 1.00 67.19 146 LEU A C 1
ATOM 1134 O O . LEU A 1 146 ? -19.356 14.798 5.964 1.00 67.19 146 LEU A O 1
ATOM 1138 N N . SER A 1 147 ? -19.453 16.719 4.787 1.00 67.31 147 SER A N 1
ATOM 1139 C CA . SER A 1 147 ? -18.348 17.438 5.444 1.00 67.31 147 SER A CA 1
ATOM 1140 C C . SER A 1 147 ? -18.713 17.948 6.847 1.00 67.31 147 SER A C 1
ATOM 1142 O O . SER A 1 147 ? -18.476 19.113 7.175 1.00 67.31 147 SER A O 1
ATOM 1144 N N . TYR A 1 148 ? -19.372 17.124 7.660 1.00 78.12 148 TYR A N 1
ATOM 1145 C CA . TYR A 1 148 ? -19.617 17.461 9.058 1.00 78.12 148 TYR A CA 1
ATOM 1146 C C . TYR A 1 148 ? -18.343 17.259 9.870 1.00 78.12 148 TYR A C 1
ATOM 1148 O O . TYR A 1 148 ? -17.685 16.231 9.732 1.00 78.12 148 TYR A O 1
ATOM 1156 N N . THR A 1 149 ? -18.021 18.233 10.723 1.00 88.12 149 THR A N 1
ATOM 1157 C CA . THR A 1 149 ? -16.869 18.141 11.623 1.00 88.12 149 THR A CA 1
ATOM 1158 C C . THR A 1 149 ? -17.120 17.107 12.717 1.00 88.12 149 THR A C 1
ATOM 1160 O O . THR A 1 149 ? -18.273 16.792 13.047 1.00 88.12 149 THR A O 1
ATOM 1163 N N . CYS A 1 150 ? -16.044 16.588 13.306 1.00 90.50 150 CYS A N 1
ATOM 1164 C CA . CYS A 1 150 ? -16.130 15.652 14.423 1.00 90.50 150 CYS A CA 1
ATOM 1165 C C . CYS A 1 150 ? -16.979 16.185 15.589 1.00 90.50 150 CYS A C 1
ATOM 1167 O O . CYS A 1 150 ? -17.737 15.417 16.173 1.00 90.50 150 CYS A O 1
ATOM 1169 N N . GLU A 1 151 ? -16.923 17.488 15.890 1.00 90.50 151 GLU A N 1
ATOM 1170 C CA . GLU A 1 151 ? -17.714 18.115 16.960 1.00 90.50 151 GLU A CA 1
ATOM 1171 C C . GLU A 1 151 ? -19.213 17.973 16.707 1.00 90.50 151 GLU A C 1
ATOM 1173 O O . GLU A 1 151 ? -19.952 17.524 17.578 1.00 90.50 151 GLU A O 1
ATOM 1178 N N . ARG A 1 152 ? -19.655 18.271 15.481 1.00 88.81 152 ARG A N 1
ATOM 1179 C CA . ARG A 1 152 ? -21.070 18.166 15.119 1.00 88.81 152 ARG A CA 1
ATOM 1180 C C . ARG A 1 152 ? -21.556 16.719 15.131 1.00 88.81 152 ARG A C 1
ATOM 1182 O O . ARG A 1 152 ? -22.718 16.458 15.411 1.00 88.81 152 ARG A O 1
ATOM 1189 N N . ARG A 1 153 ? -20.681 15.761 14.817 1.00 89.19 153 ARG A N 1
ATOM 1190 C CA . ARG A 1 153 ? -21.022 14.330 14.844 1.00 89.19 153 ARG A CA 1
ATOM 1191 C C . ARG A 1 153 ? -21.211 13.804 16.271 1.00 89.19 153 ARG A C 1
ATOM 1193 O O . ARG A 1 153 ? -22.018 12.900 16.459 1.00 89.19 153 ARG A O 1
ATOM 1200 N N . VAL A 1 154 ? -20.518 14.382 17.253 1.00 92.62 154 VAL A N 1
ATOM 1201 C CA . VAL A 1 154 ? -20.646 14.003 18.668 1.00 92.62 154 VAL A CA 1
ATOM 1202 C C . VAL A 1 154 ? -21.979 14.436 19.275 1.00 92.62 154 VAL A C 1
ATOM 1204 O O . VAL A 1 154 ? -22.497 13.733 20.135 1.00 92.62 154 VAL A O 1
ATOM 1207 N N . GLU A 1 155 ? -22.583 15.527 18.793 1.00 88.94 155 GLU A N 1
ATOM 1208 C CA . GLU A 1 155 ? -23.898 15.998 19.266 1.00 88.94 155 GLU A CA 1
ATOM 1209 C C . GLU A 1 155 ? -25.017 14.954 19.102 1.00 88.94 155 GLU A C 1
ATOM 1211 O O . GLU A 1 155 ? -26.023 15.008 19.806 1.00 88.94 155 GLU A O 1
ATOM 1216 N N . TYR A 1 156 ? -24.845 13.991 18.192 1.00 88.00 156 TYR A N 1
ATOM 1217 C CA . TYR A 1 156 ? -25.818 12.928 17.928 1.00 88.00 156 TYR A CA 1
ATOM 1218 C C . TYR A 1 156 ? -25.546 11.630 18.707 1.00 88.00 156 TYR A C 1
ATOM 1220 O O . TYR A 1 156 ? -26.222 10.629 18.468 1.00 88.00 156 TYR A O 1
ATOM 1228 N N . ILE A 1 157 ? -24.560 11.615 19.610 1.00 90.00 157 ILE A N 1
ATOM 1229 C CA . ILE A 1 157 ? -24.194 10.434 20.400 1.00 90.00 157 ILE A CA 1
ATOM 1230 C C . ILE A 1 157 ? -24.965 10.441 21.718 1.00 90.00 157 ILE A C 1
ATOM 1232 O O . ILE A 1 157 ? -24.771 11.314 22.561 1.00 90.00 157 ILE A O 1
ATOM 1236 N N . PHE A 1 158 ? -25.805 9.425 21.917 1.00 90.56 158 PHE A N 1
ATOM 1237 C CA . PHE A 1 158 ? -26.617 9.266 23.129 1.00 90.56 158 PHE A CA 1
ATOM 1238 C C . PHE A 1 158 ? -26.077 8.196 24.093 1.00 90.56 158 PHE A C 1
ATOM 1240 O O . PHE A 1 158 ? -26.562 8.086 25.216 1.00 90.56 158 PHE A O 1
ATOM 1247 N N . ASP A 1 159 ? -25.037 7.453 23.702 1.00 88.06 159 ASP A N 1
ATOM 1248 C CA . ASP A 1 159 ? -24.479 6.311 24.450 1.00 88.06 159 ASP A CA 1
ATOM 1249 C C . ASP A 1 159 ? -23.568 6.712 25.637 1.00 88.06 159 ASP A C 1
ATOM 1251 O O . ASP A 1 159 ? -22.782 5.911 26.148 1.00 88.06 159 ASP A O 1
ATOM 1255 N N . GLY A 1 160 ? -23.670 7.964 26.093 1.00 91.44 160 GLY A N 1
ATOM 1256 C CA . GLY A 1 160 ? -22.977 8.498 27.266 1.00 91.44 160 GLY A CA 1
ATOM 1257 C C . GLY A 1 160 ? -21.674 9.250 26.972 1.00 91.44 160 GLY A C 1
ATOM 1258 O O . GLY A 1 160 ? -21.080 9.156 25.897 1.00 91.44 160 GLY A O 1
ATOM 1259 N N . GLU A 1 161 ? -21.203 9.998 27.974 1.00 92.19 161 GLU A N 1
ATOM 1260 C CA . GLU A 1 161 ? -20.041 10.897 27.860 1.00 92.19 161 GLU A CA 1
ATOM 1261 C C . GLU A 1 161 ? -18.750 10.148 27.499 1.00 92.19 161 GLU A C 1
ATOM 1263 O O . GLU A 1 161 ? -17.968 10.596 26.663 1.00 92.19 161 GLU A O 1
ATOM 1268 N N . ALA A 1 162 ? -18.561 8.953 28.060 1.00 91.94 162 ALA A N 1
ATOM 1269 C CA . ALA A 1 162 ? -17.403 8.111 27.782 1.00 91.94 162 ALA A CA 1
ATOM 1270 C C . ALA A 1 162 ? -17.339 7.646 26.312 1.00 91.94 162 ALA A C 1
ATOM 1272 O O . ALA A 1 162 ? -16.253 7.561 25.737 1.00 91.94 162 ALA A O 1
ATOM 1273 N N . CYS A 1 163 ? -18.492 7.365 25.694 1.00 94.50 163 CYS A N 1
ATOM 1274 C CA . CYS A 1 163 ? -18.593 7.025 24.275 1.00 94.50 163 CYS A CA 1
ATOM 1275 C C . CYS A 1 163 ? -18.354 8.260 23.395 1.00 94.50 163 CYS A C 1
ATOM 1277 O O . CYS A 1 163 ? -17.560 8.201 22.455 1.00 94.50 163 CYS A O 1
ATOM 1279 N N . ALA A 1 164 ? -18.977 9.391 23.738 1.00 94.50 164 ALA A N 1
ATOM 1280 C CA . ALA A 1 164 ? -18.799 10.659 23.036 1.00 94.50 164 ALA A CA 1
ATOM 1281 C C . ALA A 1 164 ? -17.327 11.112 23.019 1.00 94.50 164 ALA A C 1
ATOM 1283 O O . ALA A 1 164 ? -16.808 11.510 21.975 1.00 94.50 164 ALA A O 1
ATOM 1284 N N . ALA A 1 165 ? -16.625 10.975 24.148 1.00 94.38 165 ALA A N 1
ATOM 1285 C CA . ALA A 1 165 ? -15.201 11.274 24.255 1.00 94.38 165 ALA A CA 1
ATOM 1286 C C . ALA A 1 165 ? -14.342 10.339 23.384 1.00 94.38 165 ALA A C 1
ATOM 1288 O O . ALA A 1 165 ? -13.460 10.809 22.662 1.00 94.38 165 ALA A O 1
ATOM 1289 N N . ALA A 1 166 ? -14.620 9.029 23.407 1.00 95.00 166 ALA A N 1
ATOM 1290 C CA . ALA A 1 166 ? -13.908 8.049 22.584 1.00 95.00 166 ALA A CA 1
ATOM 1291 C C . ALA A 1 166 ? -14.110 8.298 21.080 1.00 95.00 166 ALA A C 1
ATOM 1293 O O . ALA A 1 166 ? -13.158 8.267 20.299 1.00 95.00 166 ALA A O 1
ATOM 1294 N N . PHE A 1 167 ? -15.342 8.616 20.682 1.00 95.19 167 PHE A N 1
ATOM 1295 C CA . PHE A 1 167 ? -15.670 8.983 19.311 1.00 95.19 167 PHE A CA 1
ATOM 1296 C C . PHE A 1 167 ? -14.913 10.237 18.865 1.00 95.19 167 PHE A C 1
ATOM 1298 O O . PHE A 1 167 ? -14.287 10.226 17.804 1.00 95.19 167 PHE A O 1
ATOM 1305 N N . LEU A 1 168 ? -14.954 11.314 19.661 1.00 94.62 168 LEU A N 1
ATOM 1306 C CA . LEU A 1 168 ? -14.329 12.593 19.310 1.00 94.62 168 LEU A CA 1
ATOM 1307 C C . LEU A 1 168 ? -12.821 12.439 19.114 1.00 94.62 168 LEU A C 1
ATOM 1309 O O . LEU A 1 168 ? -12.273 12.945 18.134 1.00 94.62 168 LEU A O 1
ATOM 1313 N N . HIS A 1 169 ? -12.177 11.717 20.031 1.00 94.50 169 HIS A N 1
ATOM 1314 C CA . HIS A 1 169 ? -10.750 11.428 19.987 1.00 94.50 169 HIS A CA 1
ATOM 1315 C C . HIS A 1 169 ? -10.375 10.696 18.692 1.00 94.50 169 HIS A C 1
ATOM 1317 O O . HIS A 1 169 ? -9.577 11.192 17.898 1.00 94.50 169 HIS A O 1
ATOM 1323 N N . CYS A 1 170 ? -11.022 9.560 18.415 1.00 94.38 170 CYS A N 1
ATOM 1324 C CA . CYS A 1 170 ? -10.708 8.763 17.231 1.00 94.38 170 CYS A CA 1
ATOM 1325 C C . CYS A 1 170 ? -11.088 9.453 15.912 1.00 94.38 170 CYS A C 1
ATOM 1327 O O . CYS A 1 170 ? -10.434 9.233 14.893 1.00 94.38 170 CYS A O 1
ATOM 1329 N N . CYS A 1 171 ? -12.119 10.299 15.915 1.00 93.12 171 CYS A N 1
ATOM 1330 C CA . CYS A 1 171 ? -12.506 11.087 14.750 1.00 93.12 171 CYS A CA 1
ATOM 1331 C C . CYS A 1 171 ? -11.432 12.129 14.392 1.00 93.12 171 CYS A C 1
ATOM 1333 O O . CYS A 1 171 ? -10.988 12.170 13.243 1.00 93.12 171 CYS A O 1
ATOM 1335 N N . LYS A 1 172 ? -10.951 12.912 15.370 1.00 92.12 172 LYS A N 1
ATOM 1336 C CA . LYS A 1 172 ? -9.927 13.949 15.144 1.00 92.12 172 LYS A CA 1
ATOM 1337 C C . LYS A 1 172 ? -8.586 13.373 14.719 1.00 92.12 172 LYS A C 1
ATOM 1339 O O . LYS A 1 172 ? -7.971 13.879 13.782 1.00 92.12 172 LYS A O 1
ATOM 1344 N N . ASP A 1 173 ? -8.157 12.289 15.356 1.00 90.44 173 ASP A N 1
ATOM 1345 C CA . ASP A 1 173 ? -6.896 11.641 14.994 1.00 90.44 173 ASP A CA 1
ATOM 1346 C C . ASP A 1 173 ? -6.940 11.094 13.564 1.00 90.44 173 ASP A C 1
ATOM 1348 O O . ASP A 1 173 ? -5.970 11.216 12.817 1.00 90.44 173 ASP A O 1
ATOM 1352 N N . MET A 1 174 ? -8.090 10.570 13.133 1.00 87.94 174 MET A N 1
ATOM 1353 C CA . MET A 1 174 ? -8.283 10.145 11.748 1.00 87.94 174 MET A CA 1
ATOM 1354 C C . MET A 1 174 ? -8.336 11.307 10.752 1.00 87.94 174 MET A C 1
ATOM 1356 O O . MET A 1 174 ? -7.840 11.158 9.634 1.00 87.94 174 MET A O 1
ATOM 1360 N N . GLU A 1 175 ? -8.920 12.451 11.114 1.00 87.06 175 GLU A N 1
ATOM 1361 C CA . GLU A 1 175 ? -8.885 13.658 10.277 1.00 87.06 175 GLU A CA 1
ATOM 1362 C C . GLU A 1 175 ? -7.455 14.176 10.095 1.00 87.06 175 GLU A C 1
ATOM 1364 O O . GLU A 1 175 ? -7.048 14.425 8.958 1.00 87.06 175 GLU A O 1
ATOM 1369 N N . ASN A 1 176 ? -6.674 14.249 11.178 1.00 85.50 176 ASN A N 1
ATOM 1370 C CA . ASN A 1 176 ? -5.268 14.659 11.141 1.00 85.50 176 ASN A CA 1
ATOM 1371 C C . ASN A 1 176 ? -4.436 13.714 10.272 1.00 85.50 176 ASN A C 1
ATOM 1373 O O . ASN A 1 176 ? -3.749 14.160 9.361 1.00 85.50 176 ASN A O 1
ATOM 1377 N N . GLN A 1 177 ? -4.583 12.403 10.459 1.00 83.56 177 GLN A N 1
ATOM 1378 C CA . GLN A 1 177 ? -3.859 11.408 9.663 1.00 83.56 177 GLN A CA 1
ATOM 1379 C C . GLN A 1 177 ? -4.203 11.492 8.171 1.00 83.56 177 GLN A C 1
ATOM 1381 O O . GLN A 1 177 ? -3.327 11.392 7.312 1.00 83.56 177 GLN A O 1
ATOM 1386 N N . ARG A 1 178 ? -5.474 11.742 7.829 1.00 80.44 178 ARG A N 1
ATOM 1387 C CA . ARG A 1 178 ? -5.890 11.976 6.436 1.00 80.44 178 ARG A CA 1
ATOM 1388 C C . ARG A 1 178 ? -5.353 13.295 5.880 1.00 80.44 178 ARG A C 1
ATOM 1390 O O . ARG A 1 178 ? -5.081 13.364 4.681 1.00 80.44 178 ARG A O 1
ATOM 1397 N N . ALA A 1 179 ? -5.234 14.335 6.703 1.00 79.44 179 ALA A N 1
ATOM 1398 C CA . ALA A 1 179 ? -4.622 15.599 6.310 1.00 79.44 179 ALA A CA 1
ATOM 1399 C C . ALA A 1 179 ? -3.117 15.423 6.055 1.00 79.44 179 ALA A C 1
ATOM 1401 O O . ALA A 1 179 ? -2.640 15.835 4.999 1.00 79.44 179 ALA A O 1
ATOM 1402 N N . ASP A 1 180 ? -2.409 14.718 6.935 1.00 74.69 180 ASP A N 1
ATOM 1403 C CA . ASP A 1 180 ? -0.981 14.421 6.801 1.00 74.69 180 ASP A CA 1
ATOM 1404 C C . ASP A 1 180 ? -0.700 13.565 5.559 1.00 74.69 180 ASP A C 1
ATOM 1406 O O . ASP A 1 180 ? 0.135 13.936 4.735 1.00 74.69 180 ASP A O 1
ATOM 1410 N N . SER A 1 181 ? -1.487 12.508 5.317 1.00 68.06 181 SER A N 1
ATOM 1411 C CA . SER A 1 181 ? -1.385 11.704 4.084 1.00 68.06 181 SER A CA 1
ATOM 1412 C C . SER A 1 181 ? -1.649 12.530 2.809 1.00 68.06 181 SER A C 1
ATOM 1414 O O . SER A 1 181 ? -1.055 12.288 1.752 1.00 68.06 181 SER A O 1
ATOM 1416 N N . LYS A 1 182 ? -2.538 13.535 2.869 1.00 64.62 182 LYS A N 1
ATOM 1417 C CA . LYS A 1 182 ? -2.755 14.477 1.753 1.00 64.62 182 LYS A CA 1
ATOM 1418 C C . LYS A 1 182 ? -1.557 15.407 1.559 1.00 64.62 182 LYS A C 1
ATOM 1420 O O . LYS A 1 182 ? -1.180 15.671 0.423 1.00 64.62 182 LYS A O 1
ATOM 1425 N N . VAL A 1 183 ? -0.946 15.898 2.633 1.00 61.88 183 VAL A N 1
ATOM 1426 C CA . VAL A 1 183 ? 0.261 16.733 2.548 1.00 61.88 183 VAL A CA 1
ATOM 1427 C C . VAL A 1 183 ? 1.434 15.932 1.986 1.00 61.88 183 VAL A C 1
ATOM 1429 O O . VAL A 1 183 ? 2.107 16.420 1.082 1.00 61.88 183 VAL A O 1
ATOM 1432 N N . GLU A 1 184 ? 1.646 14.698 2.438 1.00 58.59 184 GLU A N 1
ATOM 1433 C CA . GLU A 1 184 ? 2.718 13.825 1.952 1.00 58.59 184 GLU A CA 1
ATOM 1434 C C . GLU A 1 184 ? 2.539 13.469 0.471 1.00 58.59 184 GLU A C 1
ATOM 1436 O O . GLU A 1 184 ? 3.469 13.622 -0.323 1.00 58.59 184 GLU A O 1
ATOM 1441 N N . SER A 1 185 ? 1.320 13.122 0.046 1.00 55.25 185 SER A N 1
ATOM 1442 C CA . SER A 1 185 ? 1.026 12.900 -1.378 1.00 55.25 185 SER A CA 1
ATOM 1443 C C . SER A 1 185 ? 1.241 14.155 -2.239 1.00 55.25 185 SER A C 1
ATOM 1445 O O . SER A 1 185 ? 1.730 14.050 -3.368 1.00 55.25 185 SER A O 1
ATOM 1447 N N . LEU A 1 186 ? 0.966 15.354 -1.710 1.00 49.94 186 LEU A N 1
ATOM 1448 C CA . LEU A 1 186 ? 1.261 16.626 -2.382 1.00 49.94 186 LEU A CA 1
ATOM 1449 C C . LEU A 1 186 ? 2.763 16.972 -2.382 1.00 49.94 186 LEU A C 1
ATOM 1451 O O . LEU A 1 186 ? 3.250 17.557 -3.352 1.00 49.94 186 LEU A O 1
ATOM 1455 N N . GLN A 1 187 ? 3.519 16.609 -1.341 1.00 48.38 187 GLN A N 1
ATOM 1456 C CA . GLN A 1 187 ? 4.976 16.789 -1.281 1.00 48.38 187 GLN A CA 1
ATOM 1457 C C . GLN A 1 187 ? 5.711 15.832 -2.228 1.00 48.38 187 GLN A C 1
ATOM 1459 O O . GLN A 1 187 ? 6.614 16.264 -2.947 1.00 48.38 187 GLN A O 1
ATOM 1464 N N . LEU A 1 188 ? 5.268 14.576 -2.324 1.00 44.81 188 LEU A N 1
ATOM 1465 C CA . LEU A 1 188 ? 5.743 13.613 -3.323 1.00 44.81 188 LEU A CA 1
ATOM 1466 C C . LEU A 1 188 ? 5.500 14.121 -4.754 1.00 44.81 188 LEU A C 1
ATOM 1468 O O . LEU A 1 188 ? 6.359 13.960 -5.619 1.00 44.81 188 LEU A O 1
ATOM 1472 N N . ALA A 1 189 ? 4.380 14.813 -4.995 1.00 38.19 189 ALA A N 1
ATOM 1473 C CA . ALA A 1 189 ? 4.104 15.466 -6.276 1.00 38.19 189 ALA A CA 1
ATOM 1474 C C . ALA A 1 189 ? 4.992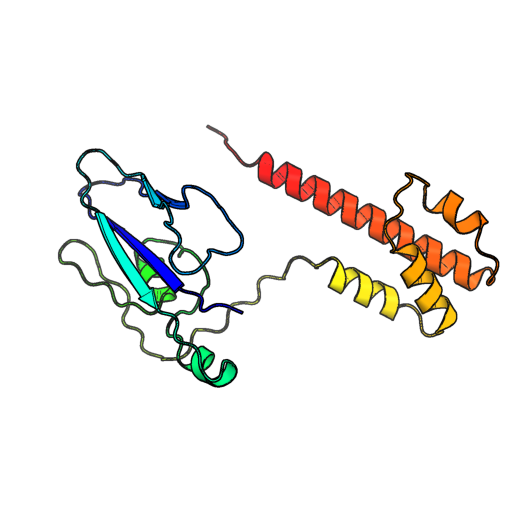 16.702 -6.547 1.00 38.19 189 ALA A C 1
ATOM 1476 O O . ALA A 1 189 ? 5.221 17.054 -7.706 1.00 38.19 189 ALA A O 1
ATOM 1477 N N . ARG A 1 190 ? 5.514 17.357 -5.499 1.00 43.00 190 ARG A N 1
ATOM 1478 C CA . ARG A 1 190 ? 6.378 18.551 -5.580 1.00 43.00 190 ARG A CA 1
ATOM 1479 C C . ARG A 1 190 ? 7.878 18.255 -5.587 1.00 43.00 190 ARG A C 1
ATOM 1481 O O . ARG A 1 190 ? 8.649 19.144 -5.937 1.00 43.00 190 ARG A O 1
ATOM 1488 N N . SER A 1 191 ? 8.305 17.032 -5.274 1.00 43.44 191 SER A N 1
ATOM 1489 C CA . SER A 1 191 ? 9.702 16.590 -5.382 1.00 43.44 191 SER A CA 1
ATOM 1490 C C . SER A 1 191 ? 10.120 16.379 -6.849 1.00 43.44 191 SER A C 1
ATOM 1492 O O . SER A 1 191 ? 10.476 15.281 -7.281 1.00 43.44 191 SER A O 1
ATOM 1494 N N . LYS A 1 192 ? 10.101 17.453 -7.644 1.00 42.50 192 LYS A N 1
ATOM 1495 C CA . LYS A 1 192 ? 10.876 17.560 -8.879 1.00 42.50 192 LYS A CA 1
ATOM 1496 C C . LYS A 1 192 ? 11.554 18.928 -8.944 1.00 42.50 192 LYS A C 1
ATOM 1498 O O . LYS A 1 192 ? 10.900 19.939 -9.171 1.00 42.50 192 LYS A O 1
ATOM 1503 N N . ARG A 1 193 ? 12.889 18.842 -8.867 1.00 41.50 193 ARG A N 1
ATOM 1504 C CA . ARG A 1 193 ? 13.954 19.833 -9.107 1.00 41.50 193 ARG A CA 1
ATOM 1505 C C . ARG A 1 193 ? 14.261 20.808 -7.964 1.00 41.50 193 ARG A C 1
ATOM 1507 O O . ARG A 1 193 ? 13.418 21.605 -7.571 1.00 41.50 193 ARG A O 1
ATOM 1514 N N . PRO A 1 194 ? 15.542 20.856 -7.583 1.00 37.69 194 PRO A N 1
ATOM 1515 C CA . PRO A 1 194 ? 16.355 22.034 -7.824 1.00 37.69 194 PRO A CA 1
ATOM 1516 C C . PRO A 1 194 ? 17.330 21.762 -8.978 1.00 37.69 194 PRO A C 1
ATOM 1518 O O . PRO A 1 194 ? 17.671 20.608 -9.245 1.00 37.69 194 PRO A O 1
ATOM 1521 N N . GLY A 1 195 ? 17.614 22.827 -9.729 1.00 34.25 195 GLY A N 1
ATOM 1522 C CA . GLY A 1 195 ? 18.404 22.823 -10.961 1.00 34.25 195 GLY A CA 1
ATOM 1523 C C . GLY A 1 195 ? 19.905 22.734 -10.760 1.00 34.25 195 GLY A C 1
ATOM 1524 O O . GLY A 1 195 ? 20.354 22.622 -9.599 1.00 34.25 195 GLY A O 1
#

Mean predicted aligned error: 18.96 Å

Solvent-accessible surface area (backbone atoms only — not comparable to full-atom values): 12409 Å² total; per-residue (Å²): 139,80,73,59,66,59,75,57,72,54,68,68,72,98,62,99,76,66,77,46,81,44,60,68,67,86,65,101,70,80,64,87,94,56,91,79,57,74,42,77,46,62,55,94,87,61,53,76,51,81,50,84,44,85,44,85,84,79,60,69,86,61,47,61,73,66,48,55,44,67,54,98,70,82,41,97,46,82,49,43,33,36,42,31,56,48,41,86,45,79,54,96,87,47,88,45,35,79,81,80,89,58,86,66,64,80,78,73,79,77,69,80,71,74,79,46,74,66,53,51,52,53,55,62,43,66,77,42,86,51,68,67,32,33,53,28,21,56,61,30,55,55,89,64,98,58,95,70,53,54,70,68,58,40,76,75,54,81,84,44,70,69,24,37,51,33,15,41,53,37,20,49,55,46,50,51,52,54,48,50,54,50,51,51,56,51,47,66,72,58,75,69,82,83,136

Radius of gyration: 24.7 Å; Cα contacts (8 Å, |Δi|>4): 179; chains: 1; bounding box: 60×47×59 Å

Nearest PDB structures (foldseek):
  5jpm-assembly1_B  TM=9.381E-01  e=5.697E-03  Homo sapiens
  7zgj-assembly1_B  TM=9.244E-01  e=5.697E-03  Homo sapiens
  7ad7-assembly1_B  TM=4.209E-01  e=2.226E-01  Homo sapiens
  3j9c-assembly1_A  TM=1.997E-01  e=4.084E+00  Bacillus anthracis
  7kxr-assembly1_A  TM=1.977E-01  e=4.863E+00  Bacillus anthracis

Sequence (195 aa):
MLPSFRIIAYYHTNENEVLKLEPSRPAPSYEPRRMFGLKVTGDPGAIVGLVAVDKGVYVWDIVEKYDTGCTPGGGKDGMSVFFDAGLLFESNAASGTAYRQELKCPAPSRRKRETTIMDVRTSLLSNYTEKLQRDCCLDGMRDTLLSYTCERRVEYIFDGEACAAAFLHCCKDMENQRADSKVESLQLARSKRPG

pLDDT: mean 72.02, std 15.84, range [34.25, 95.19]

Organism: Dissostichus mawsoni (NCBI:txid36200)

InterPro domains:
  IPR000020 Anaphylatoxin/fibulin [PF01821] (136-171)
  IPR000020 Anaphylatoxin/fibulin [PS01177] (136-171)
  IPR000020 Anaphylatoxin/fibulin [PS01178] (136-171)
  IPR000020 Anaphylatoxin/fibulin [SM00104] (136-171)
  IPR000020 Anaphylatoxin/fibulin [cd00017] (120-189)
  IPR011625 Alpha-2-macroglobulin, bait region domain [PF07703] (1-58)
  IPR018081 Anaphylatoxin, complement system [SSF47686] (117-189)

Secondary structure (DSSP, 8-state):
-PPPEEEEEEEE-SS----EEEESS--S---TT----EEEE--TT-EEEEEEEE---S-HHHHGGG-----SS--SSHHHHHHHTT-----SSS--PPP---SSPPPP--------HHHHHHHHHHT--SHHHHHHHHHHTSPPSS---HHHHHTT--S-HHHHHHHHHHHHHHHHHHHHHHHHHHHHHH-----